Protein AF-A0A0S7YA25-F1 (afdb_monomer)

Sequence (183 aa):
MDQTLLDIMVAAVSEHGAEGECAEGLIQIVEPETGEIEVETSEGPTRYFLKPLPELFGEGHGVSSLDWRDERFMPLLLRIEESIVQQYAQDPSLTDGHVSLVLSRLILHPGCDPGEDDLCGRLQLDLRLLLSLNDYSRQEVRWALRKVEKSVRRHSRVDGTRGYLDFIYDQFGDLGVAGDPMT

Secondary structure (DSSP, 8-state):
--HHHHHHHHHHHHHS-SS---STTSEEEEETTTTEEEEEETTEEEEEEPPPHHHH-------SS--TT-GGGHHHHHHHHHHHHHHHHH-TT--HHHHHHHHHHHHH-TT---TT-HHHHHHHHHHHHHHHHS---HHHHHHHHHHHHHHHHHHHHHH-TTHHHHHHHHHHHTTT-SPPP--

Nearest PDB structures (foldseek):
  6s7v-assembly1_A  TM=2.120E-01  e=9.068E+00  Staphylococcus aureus

Solvent-accessible surface area (backbone atoms only — not comparable to full-atom values): 10418 Å² total; per-residue (Å²): 72,36,65,71,61,46,52,53,49,50,53,23,55,72,69,67,58,99,69,92,69,71,84,80,75,42,68,43,81,74,36,70,92,74,32,33,30,34,34,53,34,89,93,43,78,42,78,44,70,54,68,58,52,88,78,26,50,28,87,36,86,84,69,96,68,87,55,89,85,40,72,88,46,39,65,60,47,50,52,55,52,50,42,50,42,56,44,35,75,77,36,79,83,64,36,38,68,56,52,44,52,45,38,54,49,36,48,76,40,67,70,56,84,43,82,93,38,63,64,47,40,48,46,42,43,55,46,32,57,51,24,32,78,34,59,44,15,66,66,54,54,32,44,42,40,49,51,52,39,51,48,33,59,52,29,31,72,75,63,36,68,39,24,29,57,55,54,51,39,54,61,36,43,79,67,70,73,52,76,80,78,85,125

pLDDT: mean 87.02, std 15.14, range [36.53, 98.38]

Radius of gyration: 16.82 Å; Cα contacts (8 Å, |Δi|>4): 248; chains: 1; bounding box: 44×33×42 Å

Structure (mmCIF, N/CA/C/O backbone):
data_AF-A0A0S7YA25-F1
#
_entry.id   AF-A0A0S7YA25-F1
#
loop_
_atom_site.group_PDB
_atom_site.id
_atom_site.type_symbol
_atom_site.label_atom_id
_atom_site.label_alt_id
_atom_site.label_comp_id
_atom_site.label_asym_id
_atom_site.label_entity_id
_atom_site.label_seq_id
_atom_site.pdbx_PDB_ins_code
_atom_site.Cartn_x
_atom_site.Cartn_y
_atom_site.Cartn_z
_atom_site.occupancy
_atom_site.B_iso_or_equiv
_atom_site.auth_seq_id
_atom_site.auth_comp_id
_atom_site.auth_asym_id
_atom_site.auth_atom_id
_atom_site.pdbx_PDB_model_num
ATOM 1 N N . MET A 1 1 ? -5.465 -4.228 14.128 1.00 85.25 1 MET A N 1
ATOM 2 C CA . MET A 1 1 ? -6.808 -3.854 13.631 1.00 85.25 1 MET A CA 1
ATOM 3 C C . MET A 1 1 ? -7.339 -2.633 14.381 1.00 85.25 1 MET A C 1
ATOM 5 O O . MET A 1 1 ? -7.104 -2.522 15.583 1.00 85.25 1 MET A O 1
ATOM 9 N N . ASP A 1 2 ? -8.013 -1.711 13.693 1.00 91.62 2 ASP A N 1
ATOM 10 C CA . ASP A 1 2 ? -8.500 -0.443 14.245 1.00 91.62 2 ASP A CA 1
ATOM 11 C C . ASP A 1 2 ? -10.008 -0.490 14.535 1.00 91.62 2 ASP A C 1
ATOM 13 O O . ASP A 1 2 ? -10.832 -0.307 13.640 1.00 91.62 2 ASP A O 1
ATOM 17 N N . GLN A 1 3 ? -10.368 -0.739 15.799 1.00 88.62 3 GLN A N 1
ATOM 18 C CA . GLN A 1 3 ? -11.768 -0.924 16.189 1.00 88.62 3 GLN A CA 1
ATOM 19 C C . GLN A 1 3 ? -12.630 0.314 15.914 1.00 88.62 3 GLN A C 1
ATOM 21 O O . GLN A 1 3 ? -13.764 0.169 15.478 1.00 88.62 3 GLN A O 1
ATOM 26 N N . THR A 1 4 ? -12.088 1.522 16.097 1.00 90.19 4 THR A N 1
ATOM 27 C CA . THR A 1 4 ? -12.844 2.761 15.875 1.00 90.19 4 THR A CA 1
ATOM 28 C C . THR A 1 4 ? -13.272 2.898 14.416 1.00 90.19 4 THR A C 1
ATOM 30 O O . THR A 1 4 ? -14.430 3.198 14.144 1.00 90.19 4 THR A O 1
ATOM 33 N N . LEU A 1 5 ? -12.357 2.651 13.472 1.00 90.38 5 LEU A N 1
ATOM 34 C CA . LEU A 1 5 ? -12.689 2.710 12.048 1.00 90.38 5 LEU A CA 1
ATOM 35 C C . LEU A 1 5 ? -13.660 1.593 11.652 1.00 90.38 5 LEU A C 1
ATOM 37 O O . LEU A 1 5 ? -14.582 1.832 10.877 1.00 90.38 5 LEU A O 1
ATOM 41 N N . LEU A 1 6 ? -13.494 0.391 12.208 1.00 87.25 6 LEU A N 1
ATOM 42 C CA . LEU A 1 6 ? -14.434 -0.703 11.969 1.00 87.25 6 LEU A CA 1
ATOM 43 C C . LEU A 1 6 ? -15.844 -0.373 12.443 1.00 87.25 6 LEU A C 1
ATOM 45 O O . LEU A 1 6 ? -16.789 -0.642 11.712 1.00 87.25 6 LEU A O 1
ATOM 49 N N . ASP A 1 7 ? -15.991 0.228 13.621 1.00 87.75 7 ASP A N 1
ATOM 50 C CA . ASP A 1 7 ? -17.300 0.605 14.152 1.00 87.75 7 ASP A CA 1
ATOM 51 C C . ASP A 1 7 ? -17.983 1.644 13.242 1.00 87.75 7 ASP A C 1
ATOM 53 O O . ASP A 1 7 ? -19.168 1.504 12.937 1.00 87.75 7 ASP A O 1
ATOM 57 N N . ILE A 1 8 ? -17.223 2.624 12.729 1.00 86.50 8 ILE A N 1
ATOM 58 C CA . ILE A 1 8 ? -17.711 3.609 11.745 1.00 86.50 8 ILE A CA 1
ATOM 59 C C . ILE A 1 8 ? -18.161 2.907 10.455 1.00 86.50 8 ILE A C 1
ATOM 61 O O . ILE A 1 8 ? -19.251 3.170 9.950 1.00 86.50 8 ILE A O 1
ATOM 65 N N . MET A 1 9 ? -17.352 1.982 9.929 1.00 85.25 9 MET A N 1
ATOM 66 C CA . MET A 1 9 ? -17.677 1.261 8.694 1.00 85.25 9 MET A CA 1
ATOM 67 C C . MET A 1 9 ? -18.866 0.311 8.854 1.00 85.25 9 MET A C 1
ATOM 69 O O . MET A 1 9 ? -19.688 0.194 7.950 1.00 85.25 9 MET A O 1
ATOM 73 N N . VAL A 1 10 ? -18.986 -0.370 9.994 1.00 84.56 10 VAL A N 1
ATOM 74 C CA . VAL A 1 10 ? -20.120 -1.258 10.280 1.00 84.56 10 VAL A CA 1
ATOM 75 C C . VAL A 1 10 ? -21.411 -0.456 10.406 1.00 84.56 10 VAL A C 1
ATOM 77 O O . VAL A 1 10 ? -22.434 -0.906 9.887 1.00 84.56 10 VAL A O 1
ATOM 80 N N . ALA A 1 11 ? -21.371 0.720 11.042 1.00 81.44 11 ALA A N 1
ATOM 81 C CA . ALA A 1 11 ? -22.509 1.636 11.083 1.00 81.44 11 ALA A CA 1
ATOM 82 C C . ALA A 1 11 ? -22.911 2.065 9.664 1.00 81.44 11 ALA A C 1
ATOM 84 O O . ALA A 1 11 ? -24.059 1.868 9.271 1.00 81.44 11 ALA A O 1
ATOM 85 N N . ALA A 1 12 ? -21.939 2.501 8.854 1.00 80.19 12 ALA A N 1
ATOM 86 C CA . ALA A 1 12 ? -22.168 2.863 7.458 1.00 80.19 12 ALA A CA 1
ATOM 87 C C . ALA A 1 12 ? -22.832 1.728 6.657 1.00 80.19 12 ALA A C 1
ATOM 89 O O . ALA A 1 12 ? -23.856 1.942 6.016 1.00 80.19 12 ALA A O 1
ATOM 90 N N . VAL A 1 13 ? -22.315 0.498 6.725 1.00 76.00 13 VAL A N 1
ATOM 91 C CA . VAL A 1 13 ? -22.834 -0.637 5.935 1.00 76.00 13 VAL A CA 1
ATOM 92 C C . VAL A 1 13 ? -24.196 -1.132 6.432 1.00 76.00 13 VAL A C 1
ATOM 94 O O . VAL A 1 13 ? -25.061 -1.468 5.625 1.00 76.00 13 VAL A O 1
ATOM 97 N N . SER A 1 14 ? -24.417 -1.181 7.750 1.00 67.12 14 SER A N 1
ATOM 98 C CA . SER A 1 14 ? -25.663 -1.713 8.332 1.00 67.12 14 SER A CA 1
ATOM 99 C C . SER A 1 14 ? -26.890 -0.868 7.982 1.00 67.12 14 SER A C 1
ATOM 101 O O . SER A 1 14 ? -28.016 -1.368 7.998 1.00 67.12 14 SER A O 1
ATOM 103 N N . GLU A 1 15 ? -26.674 0.401 7.652 1.00 61.78 15 GLU A N 1
ATOM 104 C CA . GLU A 1 15 ? -27.727 1.382 7.399 1.00 61.78 15 GLU A CA 1
ATOM 105 C C . GLU A 1 15 ? -28.020 1.570 5.901 1.00 61.78 15 GLU A C 1
ATOM 107 O O . GLU A 1 15 ? -29.100 2.049 5.557 1.00 61.78 15 GLU A O 1
ATOM 112 N N . HIS A 1 16 ? -27.125 1.116 5.011 1.00 58.16 16 HIS A N 1
ATOM 113 C CA . HIS A 1 16 ? -27.290 1.201 3.549 1.00 58.16 16 HIS A CA 1
ATOM 114 C C . HIS A 1 16 ? -28.061 0.026 2.911 1.00 58.16 16 HIS A C 1
ATOM 116 O O . HIS A 1 16 ? -28.397 0.087 1.733 1.00 58.16 16 HIS A O 1
ATOM 122 N N . GLY A 1 17 ? -28.456 -0.994 3.680 1.00 48.12 17 GLY A N 1
ATOM 123 C CA . GLY A 1 17 ? -29.436 -1.993 3.236 1.00 48.12 17 GLY A CA 1
ATOM 124 C C . GLY A 1 17 ? -28.889 -3.132 2.359 1.00 48.12 17 GLY A C 1
ATOM 125 O O . GLY A 1 17 ? -27.976 -2.996 1.557 1.00 48.12 17 GLY A O 1
ATOM 126 N N . ALA A 1 18 ? -29.488 -4.307 2.545 1.00 43.44 18 ALA A N 1
ATOM 127 C CA . ALA A 1 18 ? -29.050 -5.619 2.072 1.00 43.44 18 ALA A CA 1
ATOM 128 C C . ALA A 1 18 ? -29.318 -5.931 0.579 1.00 43.44 18 ALA A C 1
ATOM 130 O O . ALA A 1 18 ? -29.629 -7.077 0.249 1.00 43.44 18 ALA A O 1
ATOM 131 N N . GLU A 1 19 ? -29.191 -4.968 -0.333 1.00 39.09 19 GLU A N 1
ATOM 132 C CA . GLU A 1 19 ? -29.350 -5.218 -1.774 1.00 39.09 19 GLU A CA 1
ATOM 133 C C . GLU A 1 19 ? -28.064 -4.921 -2.544 1.00 39.09 19 GLU A C 1
ATOM 135 O O . GLU A 1 19 ? -27.927 -3.869 -3.141 1.00 39.09 19 GLU A O 1
ATOM 140 N N . GLY A 1 20 ? -27.141 -5.890 -2.546 1.00 42.25 20 GLY A N 1
ATOM 141 C CA . GLY A 1 20 ? -26.297 -6.254 -3.697 1.00 42.25 20 GLY A CA 1
ATOM 142 C C . GLY A 1 20 ? -25.365 -5.221 -4.348 1.00 42.25 20 GLY A C 1
ATOM 143 O O . GLY A 1 20 ? -24.605 -5.618 -5.228 1.00 42.25 20 GLY A O 1
ATOM 144 N N . GLU A 1 21 ? -25.377 -3.954 -3.953 1.00 36.75 21 GLU A N 1
ATOM 145 C CA . GLU A 1 21 ? -24.453 -2.943 -4.447 1.00 36.75 21 GLU A CA 1
ATOM 146 C C . GLU A 1 21 ? -23.161 -3.047 -3.635 1.00 36.75 21 GLU A C 1
ATOM 148 O O . GLU A 1 21 ? -23.140 -2.902 -2.410 1.00 36.75 21 GLU A O 1
ATOM 153 N N . CYS A 1 22 ? -22.078 -3.414 -4.324 1.00 36.53 22 CYS A N 1
ATOM 154 C CA . CYS A 1 22 ? -20.736 -3.416 -3.765 1.00 36.53 22 CYS A CA 1
ATOM 155 C C . CYS A 1 22 ? -20.480 -2.088 -3.047 1.00 36.53 22 CYS A C 1
ATOM 157 O O . CYS A 1 22 ? -20.868 -1.034 -3.538 1.00 36.53 22 CYS A O 1
ATOM 159 N N . ALA A 1 23 ? -19.781 -2.153 -1.913 1.00 46.84 23 ALA A N 1
ATOM 160 C CA . ALA A 1 23 ? -19.334 -1.032 -1.084 1.00 46.84 23 ALA A CA 1
ATOM 161 C C . ALA A 1 23 ? -18.342 -0.068 -1.789 1.00 46.84 23 ALA A C 1
ATOM 163 O O . ALA A 1 23 ? -17.437 0.482 -1.159 1.00 46.84 23 ALA A O 1
ATOM 164 N N . GL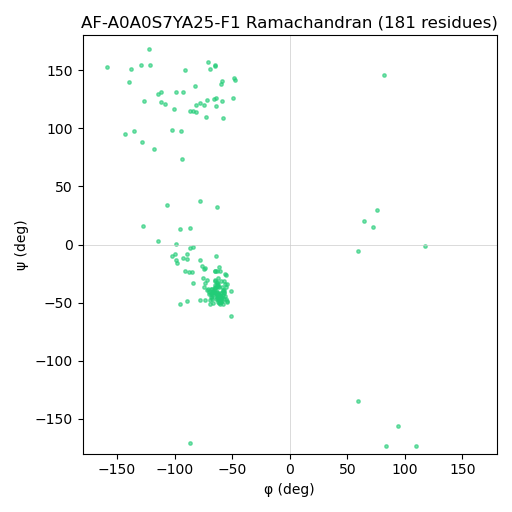U A 1 24 ? -18.464 0.112 -3.102 1.00 42.38 24 GLU A N 1
ATOM 165 C CA . GLU A 1 24 ? -17.756 1.113 -3.882 1.00 42.38 24 GLU A CA 1
ATOM 166 C C . GLU A 1 24 ? -18.358 2.485 -3.561 1.00 42.38 24 GLU A C 1
ATOM 168 O O . GLU A 1 24 ? -19.499 2.776 -3.903 1.00 42.38 24 GLU A O 1
ATOM 173 N N . GLY A 1 25 ? -17.591 3.324 -2.861 1.00 55.12 25 GLY A N 1
ATOM 174 C CA . GLY A 1 25 ? -17.970 4.712 -2.568 1.00 55.12 25 GLY A CA 1
ATOM 175 C C . GLY A 1 25 ? -18.147 5.067 -1.091 1.00 55.12 25 GLY A C 1
ATOM 176 O O . GLY A 1 25 ? -18.388 6.229 -0.796 1.00 55.12 25 GLY A O 1
ATOM 177 N N . LEU A 1 26 ? -17.978 4.127 -0.152 1.00 73.44 26 LEU A N 1
ATOM 178 C CA . LEU A 1 26 ? -18.102 4.443 1.281 1.00 73.44 26 LEU A CA 1
ATOM 179 C C . LEU A 1 26 ? -16.914 5.221 1.854 1.00 73.44 26 LEU A C 1
ATOM 181 O O . LEU A 1 26 ? -17.063 5.829 2.905 1.00 73.44 26 LEU A O 1
ATOM 185 N N . ILE A 1 27 ? -15.741 5.175 1.216 1.00 82.50 27 ILE A N 1
ATOM 186 C CA . ILE A 1 27 ? -14.523 5.821 1.716 1.00 82.50 27 ILE A CA 1
ATOM 187 C C . ILE A 1 27 ? -13.947 6.723 0.634 1.00 82.50 27 ILE A C 1
ATOM 189 O O . ILE A 1 27 ? -13.589 6.258 -0.449 1.00 82.50 27 ILE A O 1
ATOM 193 N N . GLN A 1 28 ? -13.785 7.996 0.970 1.00 85.31 28 GLN A N 1
ATOM 194 C CA . GLN A 1 28 ? -13.077 8.978 0.168 1.00 85.31 28 GLN A CA 1
ATOM 195 C C . GLN A 1 28 ? -11.783 9.387 0.873 1.00 85.31 28 GLN A C 1
ATOM 197 O O . GLN A 1 28 ? -11.770 9.722 2.054 1.00 85.31 28 GLN A O 1
ATOM 202 N N . ILE A 1 29 ? -10.671 9.386 0.141 1.00 84.38 29 ILE A N 1
ATOM 203 C CA . ILE A 1 29 ? -9.414 9.955 0.633 1.00 84.38 29 ILE A CA 1
ATOM 204 C C . ILE A 1 29 ? -9.508 11.480 0.510 1.00 84.38 29 ILE A C 1
ATOM 206 O O . ILE A 1 29 ? -9.715 11.990 -0.592 1.00 84.38 29 ILE A O 1
ATOM 210 N N . VAL A 1 30 ? -9.354 12.193 1.629 1.00 85.69 30 VAL A N 1
ATOM 211 C CA . VAL A 1 30 ? -9.404 13.664 1.679 1.00 85.69 30 VAL A CA 1
ATOM 212 C C . VAL A 1 30 ? -7.999 14.247 1.604 1.00 85.69 30 VAL A C 1
ATOM 214 O O . VAL A 1 30 ? -7.737 15.098 0.759 1.00 85.69 30 VAL A O 1
ATOM 217 N N . GLU A 1 31 ? -7.095 13.766 2.460 1.00 85.06 31 GLU A N 1
ATOM 218 C CA . GLU A 1 31 ? -5.713 14.245 2.543 1.00 85.06 31 GLU A CA 1
ATOM 219 C C . GLU A 1 31 ? -4.752 13.046 2.647 1.00 85.06 31 GLU A C 1
ATOM 221 O O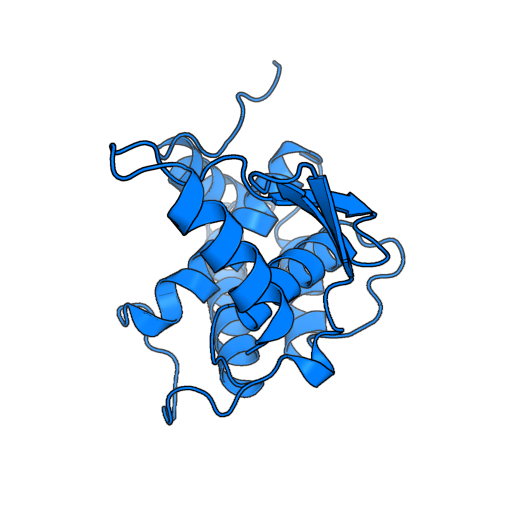 . GLU A 1 31 ? -4.573 12.483 3.737 1.00 85.06 31 GLU A O 1
ATOM 226 N N . PRO A 1 32 ? -4.145 12.612 1.524 1.00 77.88 32 PRO A N 1
ATOM 227 C CA . PRO A 1 32 ? -3.276 11.437 1.478 1.00 77.88 32 PRO A CA 1
ATOM 228 C C . PRO A 1 32 ? -2.072 11.524 2.421 1.00 77.88 32 PRO A C 1
ATOM 230 O O . PRO A 1 32 ? -1.685 10.514 3.015 1.00 77.88 32 PRO A O 1
ATOM 233 N N . GLU A 1 33 ? -1.496 12.720 2.584 1.00 78.94 33 GLU A N 1
ATOM 234 C CA . GLU A 1 33 ? -0.290 12.934 3.393 1.00 78.94 33 GLU A CA 1
ATOM 235 C C . GLU A 1 33 ? -0.555 12.701 4.884 1.00 78.94 33 GLU A C 1
ATOM 237 O O . GLU A 1 33 ? 0.228 12.056 5.587 1.00 78.94 33 GLU A O 1
ATOM 242 N N . THR A 1 34 ? -1.696 13.182 5.380 1.00 82.56 34 THR A N 1
ATOM 243 C CA . THR A 1 34 ? -2.091 13.012 6.785 1.00 82.56 34 THR A CA 1
ATOM 244 C C . THR A 1 34 ? -2.791 11.670 7.016 1.00 82.56 34 THR A C 1
ATOM 246 O O . THR A 1 34 ? -2.738 11.108 8.116 1.00 82.56 34 THR A O 1
ATOM 249 N N . GLY A 1 35 ? -3.372 11.088 5.965 1.00 85.75 35 GLY A N 1
ATOM 250 C CA . GLY A 1 35 ? -4.261 9.932 6.035 1.00 85.75 35 GLY A CA 1
ATOM 251 C C . GLY A 1 35 ? -5.655 10.288 6.546 1.00 85.75 35 GLY A C 1
ATOM 252 O O . GLY A 1 35 ? -6.277 9.455 7.208 1.00 85.75 35 GLY A O 1
ATOM 253 N N . GLU A 1 36 ? -6.115 11.515 6.288 1.00 91.62 36 GLU A N 1
ATOM 254 C CA . GLU A 1 36 ? -7.510 11.907 6.496 1.00 91.62 36 GLU A CA 1
ATOM 255 C C . GLU A 1 36 ? -8.380 11.248 5.422 1.00 91.62 36 GLU A C 1
ATOM 257 O O . GLU A 1 36 ? -8.151 11.402 4.216 1.00 91.62 36 GLU A O 1
ATOM 262 N N . ILE A 1 37 ? -9.387 10.516 5.881 1.00 91.94 37 ILE A N 1
ATOM 263 C CA . ILE A 1 37 ? -10.424 9.909 5.057 1.00 91.94 37 ILE A CA 1
ATOM 264 C C . ILE A 1 37 ? -11.790 10.432 5.496 1.00 91.94 37 ILE A C 1
ATOM 266 O O . ILE A 1 37 ? -11.992 10.822 6.647 1.00 91.94 37 ILE A O 1
ATOM 270 N N . GLU A 1 38 ? -12.737 10.407 4.577 1.00 91.62 38 GLU A N 1
ATOM 271 C CA . GLU A 1 38 ? -14.146 10.664 4.818 1.00 91.62 38 GLU A CA 1
ATOM 272 C C . GLU A 1 38 ? -14.908 9.368 4.558 1.00 91.62 38 GLU A C 1
ATOM 274 O O . GLU A 1 38 ? -14.688 8.702 3.547 1.00 91.62 38 GLU A O 1
ATOM 279 N N . VAL A 1 39 ? -15.743 8.974 5.515 1.00 88.06 39 VAL A N 1
ATOM 280 C CA . VAL A 1 39 ? -16.583 7.783 5.425 1.00 88.06 39 VAL A CA 1
ATOM 281 C C . VAL A 1 39 ? -18.030 8.236 5.339 1.00 88.06 39 VAL A C 1
ATOM 283 O O . VAL 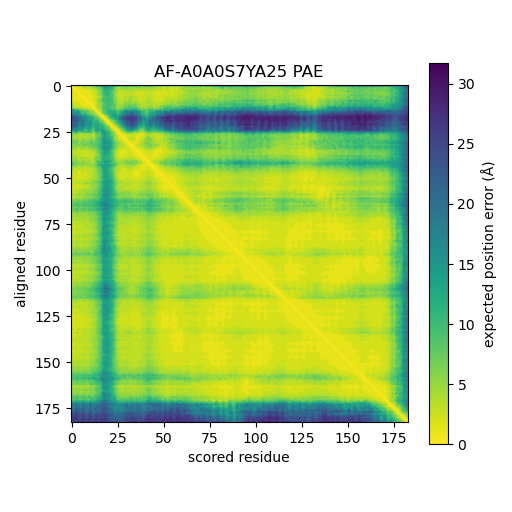A 1 39 ? -18.500 8.945 6.230 1.00 88.06 39 VAL A O 1
ATOM 286 N N . GLU A 1 40 ? -18.734 7.838 4.286 1.00 86.81 40 GLU A N 1
ATOM 287 C CA . GLU A 1 40 ? -20.158 8.138 4.149 1.00 86.81 40 GLU A CA 1
ATOM 288 C C . GLU A 1 40 ? -20.970 7.252 5.099 1.00 86.81 40 GLU A C 1
ATOM 290 O O . GLU A 1 40 ? -20.917 6.023 5.034 1.00 86.81 40 GLU A O 1
ATOM 295 N N . THR A 1 41 ? -21.709 7.879 6.015 1.00 81.62 41 THR A N 1
ATOM 296 C CA . THR A 1 41 ? -22.575 7.208 6.999 1.00 81.62 41 THR A CA 1
ATOM 297 C C . THR A 1 41 ? -24.014 7.699 6.842 1.00 81.62 41 THR A C 1
ATOM 299 O O . THR A 1 41 ? -24.253 8.705 6.174 1.00 81.62 41 THR A O 1
ATOM 302 N N . SER A 1 42 ? -24.998 7.046 7.471 1.00 77.06 42 SER A N 1
ATOM 303 C CA . SER A 1 42 ? -26.388 7.532 7.389 1.00 77.06 42 SER A CA 1
ATOM 304 C C . SER A 1 42 ? -26.603 8.904 8.044 1.00 77.06 42 SER A C 1
ATOM 306 O O . SER A 1 42 ? -27.536 9.624 7.683 1.00 77.06 42 SER A O 1
ATOM 308 N N . GLU A 1 43 ? -25.728 9.287 8.977 1.00 80.25 43 GLU A N 1
ATOM 309 C CA . GLU A 1 43 ? -25.726 10.599 9.631 1.00 80.25 43 GLU A CA 1
ATOM 310 C C . GLU A 1 43 ? -24.979 11.667 8.805 1.00 80.25 43 GLU A C 1
ATOM 312 O O . GLU A 1 43 ? -24.953 12.841 9.182 1.00 80.25 43 GLU A O 1
ATOM 317 N N . GLY A 1 44 ? -24.412 11.276 7.657 1.00 81.25 44 GLY A N 1
ATOM 318 C CA . GLY A 1 44 ? -23.610 12.107 6.762 1.00 81.25 44 GLY A CA 1
ATOM 319 C C . GLY A 1 44 ? -22.117 11.742 6.761 1.00 81.25 44 GLY A C 1
ATOM 320 O O . GLY A 1 44 ? -21.708 10.750 7.379 1.00 81.25 44 GLY A O 1
ATOM 321 N N . PRO A 1 45 ? -21.280 12.539 6.076 1.00 87.56 45 PRO A N 1
ATOM 322 C CA . PRO A 1 45 ? -19.852 12.276 5.965 1.00 87.56 45 PRO A CA 1
ATOM 323 C C . PRO A 1 45 ? -19.154 12.404 7.323 1.00 87.56 45 PRO A C 1
ATOM 325 O O . PRO A 1 45 ? -19.215 13.441 7.990 1.00 87.56 45 PRO A O 1
ATOM 328 N N . THR A 1 46 ? -18.452 11.346 7.724 1.00 90.00 46 THR A N 1
ATOM 329 C CA . THR A 1 46 ? -17.654 11.296 8.952 1.00 90.00 46 THR A CA 1
ATOM 330 C C . THR A 1 46 ? -16.173 11.312 8.613 1.00 90.00 46 THR A C 1
ATOM 332 O O . THR A 1 46 ? -15.664 10.416 7.944 1.00 90.00 46 THR A O 1
ATOM 335 N N . ARG A 1 47 ? -15.449 12.311 9.121 1.00 92.25 47 ARG A N 1
ATOM 336 C CA . ARG A 1 47 ? -13.996 12.410 8.939 1.00 92.25 47 ARG A CA 1
ATOM 337 C C . ARG A 1 47 ? -13.242 11.557 9.946 1.00 92.25 47 ARG A C 1
ATOM 339 O O . ARG A 1 47 ? -13.540 11.581 11.141 1.00 92.25 47 ARG A O 1
ATOM 346 N N . TYR A 1 48 ? -12.222 10.858 9.467 1.00 91.38 48 TYR A N 1
ATOM 347 C CA . TYR A 1 48 ? -11.379 9.985 10.269 1.00 91.38 48 TYR A CA 1
ATOM 348 C C . TYR A 1 48 ? -9.908 10.117 9.870 1.00 91.38 48 TYR A C 1
ATOM 350 O O . TYR A 1 48 ? -9.577 10.183 8.691 1.00 91.38 48 TYR A O 1
ATOM 358 N N . PHE A 1 49 ? -9.010 10.107 10.855 1.00 93.88 49 PHE A N 1
ATOM 359 C CA . PHE A 1 49 ? -7.568 10.067 10.615 1.00 93.88 49 PHE A CA 1
ATOM 360 C C . PHE A 1 49 ? -7.063 8.647 10.820 1.00 93.88 49 PHE A C 1
ATOM 362 O O . PHE A 1 49 ? -7.102 8.122 11.935 1.00 93.88 49 PHE A O 1
ATOM 369 N N . LEU A 1 50 ? -6.553 8.032 9.753 1.00 93.94 50 LEU A N 1
ATOM 370 C CA . LEU A 1 50 ? -5.945 6.711 9.838 1.00 93.94 50 LEU A CA 1
ATOM 371 C C . LEU A 1 50 ? -4.770 6.731 10.819 1.00 93.94 50 LEU A C 1
ATOM 373 O O . LEU A 1 50 ? -3.950 7.651 10.818 1.00 93.94 50 LEU A O 1
ATOM 377 N N . LYS A 1 51 ? -4.615 5.677 11.616 1.00 94.19 51 LYS A N 1
ATOM 378 C CA . LYS A 1 51 ? -3.422 5.525 12.458 1.00 94.19 51 LYS A CA 1
ATOM 379 C C . LYS A 1 51 ? -2.162 5.358 11.596 1.00 94.19 51 LYS A C 1
ATOM 381 O O . LYS A 1 51 ? -2.246 4.912 10.444 1.00 94.19 51 LYS A O 1
ATOM 386 N N . PRO A 1 52 ? -0.975 5.719 12.106 1.00 92.19 52 PRO A N 1
ATOM 387 C CA . PRO A 1 52 ? 0.273 5.447 11.404 1.00 92.19 52 PRO A CA 1
ATOM 388 C C . PRO A 1 52 ? 0.560 3.934 11.386 1.00 92.19 52 PRO A C 1
ATOM 390 O O . PRO A 1 52 ? 0.200 3.208 12.313 1.00 92.19 52 PRO A O 1
ATOM 393 N N . LEU A 1 53 ? 1.259 3.440 10.354 1.00 92.12 53 LEU A N 1
ATOM 394 C CA . LEU A 1 53 ? 1.530 2.000 10.181 1.00 92.12 53 LEU A CA 1
ATOM 395 C C . LEU A 1 53 ? 2.118 1.284 11.414 1.00 92.12 53 LEU A C 1
ATOM 397 O O . LEU A 1 53 ? 1.690 0.162 11.681 1.00 92.12 53 LEU A O 1
ATOM 401 N N . PRO A 1 54 ? 3.055 1.872 12.190 1.00 91.50 54 PRO A N 1
ATOM 402 C CA . PRO A 1 54 ? 3.574 1.242 13.405 1.00 91.50 54 PRO A CA 1
ATOM 403 C C . PRO A 1 54 ? 2.512 0.858 14.443 1.00 91.50 54 PRO A C 1
ATOM 405 O O . PRO A 1 54 ? 2.753 -0.070 15.210 1.00 91.50 54 PRO A O 1
ATOM 408 N N . GLU A 1 55 ? 1.363 1.536 14.456 1.00 94.19 55 GLU A N 1
ATOM 409 C CA . GLU A 1 55 ? 0.246 1.278 15.375 1.00 94.19 55 GLU A CA 1
ATOM 410 C C . GLU A 1 55 ? -0.795 0.305 14.805 1.00 94.19 55 GLU A C 1
ATOM 412 O O . GLU A 1 55 ? -1.670 -0.161 15.530 1.00 94.19 55 GLU A O 1
ATOM 417 N N . LEU A 1 56 ? -0.713 -0.004 13.509 1.00 95.62 56 LEU A N 1
ATOM 418 C CA . LEU A 1 56 ? -1.697 -0.824 12.803 1.00 95.62 56 LEU A CA 1
ATOM 419 C C . LEU A 1 56 ? -1.278 -2.288 12.644 1.00 95.62 56 LEU A C 1
ATOM 421 O O . LEU A 1 56 ? -2.115 -3.124 12.303 1.00 95.62 56 LEU A O 1
ATOM 425 N N . PHE A 1 57 ? -0.009 -2.621 12.896 1.00 95.94 57 PHE A N 1
ATOM 426 C CA . PHE A 1 57 ? 0.453 -4.006 12.826 1.00 95.94 57 PHE A CA 1
ATOM 427 C C . PHE A 1 57 ? -0.230 -4.880 13.880 1.00 95.94 57 PHE A C 1
ATOM 429 O O . PHE A 1 57 ? -0.184 -4.590 15.074 1.00 95.94 57 PHE A O 1
ATOM 436 N N . GLY A 1 58 ? -0.819 -5.970 13.403 1.00 94.12 58 GLY A N 1
ATOM 437 C CA . GLY A 1 58 ? -1.450 -7.005 14.204 1.00 94.12 58 GLY A CA 1
ATOM 438 C C . GLY A 1 58 ? -0.494 -8.089 14.693 1.00 94.12 58 GLY A C 1
ATOM 439 O O . GLY A 1 58 ? 0.728 -8.010 14.510 1.00 94.12 58 GLY A O 1
ATOM 440 N N . GLU A 1 59 ? -1.075 -9.143 15.262 1.00 94.94 59 GLU A N 1
ATOM 441 C CA . GLU A 1 59 ? -0.340 -10.363 15.616 1.00 94.94 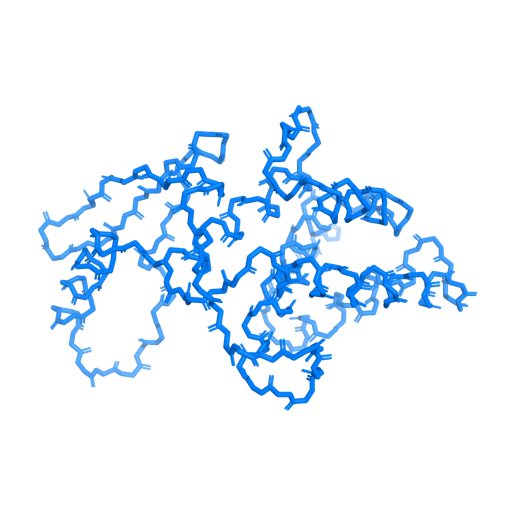59 GLU A CA 1
ATOM 442 C C . GLU A 1 59 ? -0.028 -11.203 14.369 1.00 94.94 59 GLU A C 1
ATOM 444 O O . GLU A 1 59 ? 1.015 -11.865 14.303 1.00 94.94 59 GLU A O 1
ATOM 449 N N . GLY A 1 60 ? -0.876 -11.100 13.341 1.00 93.38 60 GLY A N 1
ATOM 450 C CA . GLY A 1 60 ? -0.741 -11.842 12.096 1.00 93.38 60 GLY A CA 1
ATOM 451 C C . GLY A 1 60 ? -1.333 -13.243 12.179 1.00 93.38 60 GLY A C 1
ATOM 452 O O . GLY A 1 60 ? -1.924 -13.657 13.171 1.00 93.38 60 GLY A O 1
ATOM 453 N N . HIS A 1 61 ? -1.125 -14.036 11.131 1.00 94.12 61 HIS A N 1
ATOM 454 C CA . HIS A 1 61 ? -1.812 -15.319 10.956 1.00 94.12 61 HIS A CA 1
ATOM 455 C C . HIS A 1 61 ? -1.001 -16.522 11.460 1.00 94.12 61 HIS A C 1
ATOM 457 O O . HIS A 1 61 ? -1.302 -17.668 11.114 1.00 94.12 61 HIS A O 1
ATOM 463 N N . GLY A 1 62 ? 0.066 -16.278 12.229 1.00 91.75 62 GLY A N 1
ATOM 464 C CA . GLY A 1 62 ? 0.922 -17.324 12.798 1.00 91.75 62 GLY A CA 1
ATOM 465 C C . GLY A 1 62 ? 1.690 -18.161 11.766 1.00 91.75 62 GLY A C 1
ATOM 466 O O . GLY A 1 62 ? 2.112 -19.276 12.074 1.00 91.75 62 GLY A O 1
ATOM 467 N N . VAL A 1 63 ? 1.870 -17.662 10.537 1.00 90.94 63 VAL A N 1
ATOM 468 C CA . VAL A 1 63 ? 2.586 -18.382 9.471 1.00 90.94 63 VAL A CA 1
ATOM 469 C C . VAL A 1 63 ? 4.080 -18.051 9.456 1.00 90.94 63 VAL A C 1
ATOM 471 O O . VAL A 1 63 ? 4.503 -16.948 9.794 1.00 90.94 63 VAL A O 1
ATOM 474 N N . SER A 1 64 ? 4.905 -19.005 9.020 1.00 88.88 64 SER A N 1
ATOM 475 C CA . SER A 1 64 ? 6.362 -18.834 8.887 1.00 88.88 64 SER A CA 1
ATOM 476 C C . SER A 1 64 ? 6.800 -18.294 7.520 1.00 88.88 64 SER A C 1
ATOM 478 O O . SER A 1 64 ? 7.954 -17.894 7.349 1.00 88.88 64 SER A O 1
ATOM 480 N N . SER A 1 65 ? 5.893 -18.288 6.542 1.00 88.94 65 SER A N 1
ATOM 481 C CA . SER A 1 65 ? 6.117 -17.765 5.198 1.00 88.94 65 SER A CA 1
ATOM 482 C C . SER A 1 65 ? 4.796 -17.431 4.516 1.00 88.94 65 SER A C 1
ATOM 484 O O . SER A 1 65 ? 3.791 -18.087 4.772 1.00 88.94 65 SER A O 1
ATOM 486 N N . LEU A 1 66 ? 4.835 -16.478 3.586 1.00 91.25 66 LEU A N 1
ATOM 487 C CA . LEU A 1 66 ? 3.699 -16.137 2.734 1.00 91.25 66 LEU A CA 1
ATOM 488 C C . LEU A 1 66 ? 3.592 -17.114 1.550 1.00 91.25 66 LEU A C 1
ATOM 490 O O . LEU A 1 66 ? 4.508 -17.187 0.721 1.00 91.25 66 LEU A O 1
ATOM 494 N N . ASP A 1 67 ? 2.465 -17.824 1.458 1.00 89.88 67 AS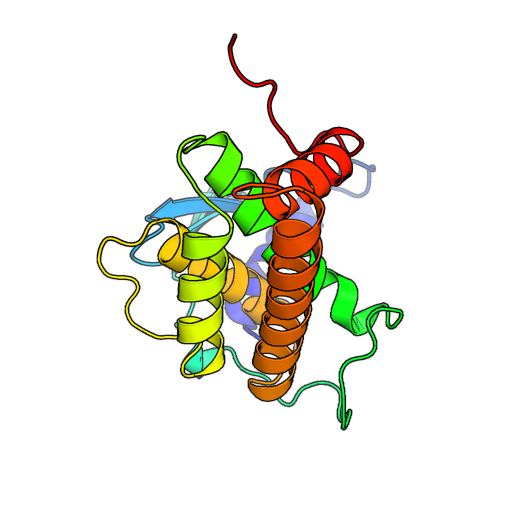P A N 1
ATOM 495 C CA . ASP A 1 67 ? 2.023 -18.502 0.235 1.00 89.88 67 ASP A CA 1
ATOM 496 C C . ASP A 1 67 ? 1.101 -17.558 -0.547 1.00 89.88 67 ASP A C 1
ATOM 498 O O . ASP A 1 67 ? 0.196 -16.951 0.008 1.00 89.88 67 ASP A O 1
ATOM 502 N N . TRP A 1 68 ? 1.354 -17.413 -1.844 1.00 84.06 68 TRP A N 1
ATOM 503 C CA . TRP A 1 68 ? 0.582 -16.528 -2.719 1.00 84.06 68 TRP A CA 1
ATOM 504 C C . TRP A 1 68 ? -0.760 -17.133 -3.135 1.00 84.06 68 TRP A C 1
ATOM 506 O O . TRP A 1 68 ? -1.587 -16.434 -3.697 1.00 84.06 68 TRP A O 1
ATOM 516 N N . ARG A 1 69 ? -0.956 -18.434 -2.902 1.00 88.62 69 ARG A N 1
ATOM 517 C CA . ARG A 1 69 ? -2.234 -19.122 -3.134 1.00 88.62 69 ARG A CA 1
ATOM 518 C C . ARG A 1 69 ? -3.150 -19.088 -1.921 1.00 88.62 69 ARG A C 1
ATOM 520 O O . ARG A 1 69 ? -4.279 -19.556 -1.999 1.00 88.62 69 ARG A O 1
ATOM 527 N N . ASP A 1 70 ? -2.636 -18.615 -0.796 1.00 92.38 70 ASP A N 1
ATOM 528 C CA . ASP A 1 70 ? -3.393 -18.522 0.433 1.00 92.38 70 ASP A CA 1
ATOM 529 C C . ASP A 1 70 ? -4.249 -17.258 0.392 1.00 92.38 70 ASP A C 1
ATOM 531 O O . ASP A 1 70 ? -3.739 -16.133 0.389 1.00 92.38 70 ASP A O 1
ATOM 535 N N . GLU A 1 71 ? -5.563 -17.466 0.354 1.00 92.56 71 GLU A N 1
ATOM 536 C CA . GLU A 1 71 ? -6.576 -16.415 0.246 1.00 92.56 71 GLU A CA 1
ATOM 537 C C . GLU A 1 71 ? -6.443 -15.359 1.348 1.00 92.56 71 GLU A C 1
ATOM 539 O O . GLU A 1 71 ? -6.763 -14.195 1.121 1.00 92.56 71 GLU A O 1
ATOM 544 N N . ARG A 1 72 ? -5.870 -15.713 2.507 1.00 93.25 72 ARG A N 1
ATOM 545 C CA . ARG A 1 72 ? -5.621 -14.773 3.610 1.00 93.25 72 ARG A CA 1
ATOM 546 C C . ARG A 1 72 ? -4.658 -13.650 3.232 1.00 93.25 72 ARG A C 1
ATOM 548 O O . ARG A 1 72 ? -4.747 -12.564 3.795 1.00 93.25 72 ARG A O 1
ATOM 555 N N . PHE A 1 73 ? -3.734 -13.886 2.299 1.00 95.00 73 PHE A N 1
ATOM 556 C CA . PHE A 1 73 ? -2.753 -12.886 1.858 1.00 95.00 73 PHE A CA 1
ATOM 557 C C . PHE A 1 73 ? -3.128 -12.206 0.545 1.00 95.00 73 PHE A C 1
ATOM 559 O O . PHE A 1 73 ? -2.478 -11.229 0.172 1.00 95.00 73 PHE A O 1
ATOM 566 N N . MET A 1 74 ? -4.172 -12.680 -0.138 1.00 93.69 74 MET A N 1
ATOM 567 C CA . MET A 1 74 ? -4.627 -12.083 -1.391 1.00 93.69 74 MET A CA 1
ATOM 568 C C . MET A 1 74 ? -5.025 -10.609 -1.240 1.00 93.69 74 MET A C 1
ATOM 570 O O . MET A 1 74 ? -4.535 -9.823 -2.046 1.00 93.69 74 MET A O 1
ATOM 574 N N . PRO A 1 75 ? -5.782 -10.176 -0.207 1.00 94.69 75 PRO A N 1
ATOM 575 C CA . PRO A 1 75 ? -6.100 -8.757 -0.029 1.00 94.69 75 PRO A CA 1
ATOM 576 C C . PRO A 1 75 ? -4.852 -7.876 0.079 1.00 94.69 75 PRO A C 1
ATOM 578 O O . PRO A 1 75 ? -4.797 -6.795 -0.497 1.00 94.69 75 PRO A O 1
ATOM 581 N N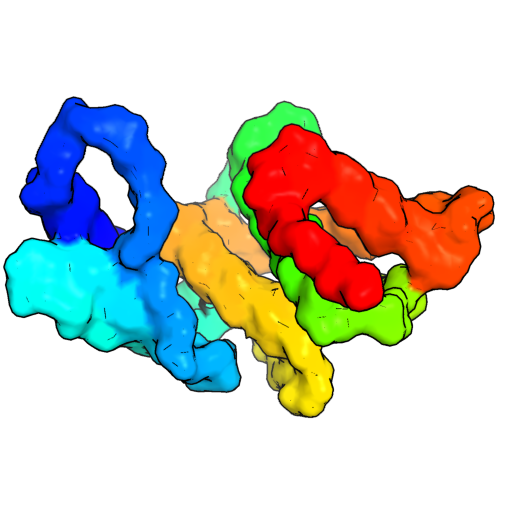 . LEU A 1 76 ? -3.822 -8.359 0.774 1.00 95.69 76 LEU A N 1
ATOM 582 C CA . LEU A 1 76 ? -2.562 -7.644 0.950 1.00 95.69 76 LEU A CA 1
ATOM 583 C C . LEU A 1 76 ? -1.742 -7.561 -0.339 1.00 95.69 76 LEU A C 1
ATOM 585 O O . LEU A 1 76 ? -1.189 -6.506 -0.635 1.00 95.69 76 LEU A O 1
ATOM 589 N N . LEU A 1 77 ? -1.657 -8.653 -1.101 1.00 96.56 77 LEU A N 1
ATOM 590 C CA . LEU A 1 77 ? -0.960 -8.660 -2.389 1.00 96.56 77 LEU A CA 1
ATOM 591 C C . LEU A 1 77 ? -1.679 -7.773 -3.408 1.00 96.56 77 LEU A C 1
ATOM 593 O O . LEU A 1 77 ? -1.047 -6.894 -3.986 1.00 96.56 77 LEU A O 1
ATOM 597 N N . LEU A 1 78 ? -2.993 -7.962 -3.560 1.00 94.44 78 LEU A N 1
ATOM 598 C CA . LEU A 1 78 ? -3.810 -7.206 -4.504 1.00 94.44 78 LEU A CA 1
ATOM 599 C C . LEU A 1 78 ? -3.790 -5.719 -4.185 1.00 94.44 78 LEU A C 1
ATOM 601 O O . LEU A 1 78 ? -3.576 -4.933 -5.094 1.00 94.44 78 LEU A O 1
ATOM 605 N N . ARG A 1 79 ? -3.923 -5.327 -2.911 1.00 95.50 79 ARG A N 1
ATOM 606 C CA . ARG A 1 79 ? -3.882 -3.909 -2.539 1.00 95.50 79 ARG A CA 1
ATOM 607 C C . ARG A 1 79 ? -2.555 -3.258 -2.929 1.00 95.50 79 ARG A C 1
ATOM 609 O O . ARG A 1 79 ? -2.574 -2.157 -3.453 1.00 95.50 79 ARG A O 1
ATOM 616 N N . ILE A 1 80 ? -1.417 -3.932 -2.723 1.00 97.75 80 ILE A N 1
ATOM 617 C CA . ILE A 1 80 ? -0.103 -3.403 -3.132 1.00 97.75 80 ILE A CA 1
ATOM 618 C C . ILE A 1 80 ? -0.028 -3.237 -4.657 1.00 97.75 80 ILE A C 1
ATOM 620 O O . ILE A 1 80 ? 0.474 -2.222 -5.136 1.00 97.75 80 ILE A O 1
ATOM 624 N N . GLU A 1 81 ? -0.482 -4.231 -5.422 1.00 97.19 81 GLU A N 1
ATOM 625 C CA . GLU A 1 81 ? -0.446 -4.182 -6.890 1.00 97.19 81 GLU A CA 1
ATOM 626 C C . GLU A 1 81 ? -1.415 -3.127 -7.444 1.00 97.19 81 GLU A C 1
ATOM 628 O O . GLU A 1 81 ? -1.031 -2.349 -8.314 1.00 97.19 81 GLU A O 1
ATOM 633 N N . GLU A 1 82 ? -2.611 -3.019 -6.868 1.00 94.38 82 GLU A N 1
ATOM 634 C CA . GLU A 1 82 ? -3.619 -2.011 -7.196 1.00 94.38 82 GLU A CA 1
ATOM 635 C C . GLU A 1 82 ? -3.093 -0.590 -6.951 1.00 94.38 82 GLU A C 1
ATOM 637 O O . GLU A 1 82 ? -3.212 0.258 -7.832 1.00 94.38 82 GLU A O 1
ATOM 642 N N . SER A 1 83 ? -2.427 -0.335 -5.816 1.00 94.88 83 SER A N 1
ATOM 643 C CA . SER A 1 83 ? -1.778 0.957 -5.545 1.00 94.88 83 SER A CA 1
ATOM 644 C C . SER A 1 83 ? -0.756 1.326 -6.622 1.00 94.88 83 SER A C 1
ATOM 646 O O . SER A 1 83 ? -0.671 2.485 -7.031 1.00 94.88 83 SER A O 1
ATOM 648 N N . ILE A 1 84 ? 0.032 0.347 -7.088 1.00 97.19 84 ILE A N 1
ATOM 649 C CA . ILE A 1 84 ? 1.036 0.559 -8.139 1.00 97.19 84 ILE A CA 1
ATOM 650 C C . ILE A 1 84 ? 0.347 0.871 -9.471 1.00 97.19 84 ILE A C 1
ATOM 652 O O . ILE A 1 84 ? 0.755 1.814 -10.145 1.00 97.19 84 ILE A O 1
ATOM 656 N N . VAL A 1 85 ? -0.701 0.125 -9.840 1.00 95.12 85 VAL A N 1
ATOM 657 C CA . VAL A 1 85 ? -1.485 0.369 -11.065 1.00 95.12 85 VAL A CA 1
ATOM 658 C C . VAL A 1 85 ? -2.131 1.750 -11.036 1.00 95.12 85 VAL A C 1
ATOM 660 O O . VAL A 1 85 ? -2.040 2.493 -12.008 1.00 95.12 85 VAL A O 1
ATOM 663 N N . GLN A 1 86 ? -2.750 2.123 -9.917 1.00 92.00 86 GLN A N 1
ATOM 664 C CA . GLN A 1 86 ? -3.400 3.421 -9.761 1.00 92.00 86 GLN A CA 1
ATOM 665 C C . GLN A 1 86 ? -2.391 4.568 -9.862 1.00 92.00 86 GLN A C 1
ATOM 667 O O . GLN A 1 86 ? -2.675 5.567 -10.520 1.00 92.00 86 GLN A O 1
ATOM 672 N N . GLN A 1 87 ? -1.200 4.414 -9.275 1.00 94.50 87 GLN A N 1
ATOM 673 C CA . GLN A 1 87 ? -0.128 5.390 -9.451 1.00 94.50 87 GLN A CA 1
ATOM 674 C C . GLN A 1 87 ? 0.368 5.430 -10.900 1.00 94.50 87 GLN A C 1
ATOM 676 O O . GLN A 1 87 ? 0.601 6.509 -11.429 1.00 94.50 87 GLN A O 1
ATOM 681 N N . TYR A 1 88 ? 0.508 4.280 -11.561 1.00 94.94 88 TYR A N 1
ATOM 682 C CA . TYR A 1 88 ? 0.955 4.219 -12.952 1.00 94.94 88 TYR A CA 1
ATOM 683 C C . TYR A 1 88 ? -0.036 4.877 -13.920 1.00 94.94 88 TYR A C 1
ATOM 685 O O . TYR A 1 88 ? 0.370 5.566 -14.852 1.00 94.94 88 TYR A O 1
ATOM 693 N N . ALA A 1 89 ? -1.338 4.727 -13.667 1.00 91.00 89 ALA A N 1
ATOM 694 C CA . ALA A 1 89 ? -2.381 5.402 -14.433 1.00 91.00 89 ALA A CA 1
ATOM 695 C C . ALA A 1 89 ? -2.311 6.936 -14.295 1.00 91.00 89 ALA A C 1
ATOM 697 O O . ALA A 1 89 ? -2.637 7.655 -15.236 1.00 91.00 89 ALA A O 1
ATOM 698 N N . GLN A 1 90 ? -1.881 7.439 -13.132 1.00 90.94 90 GLN A N 1
ATOM 699 C CA . GLN A 1 90 ? -1.717 8.874 -12.867 1.00 90.94 90 GLN A CA 1
ATOM 700 C C . GLN A 1 90 ? -0.368 9.418 -13.359 1.00 90.94 90 GLN A C 1
ATOM 702 O O . GLN A 1 90 ? -0.292 10.558 -13.814 1.00 90.94 90 GLN A O 1
ATOM 707 N N . ASP A 1 91 ? 0.681 8.597 -13.306 1.00 93.38 91 ASP A N 1
ATOM 708 C CA . ASP A 1 91 ? 2.025 8.903 -13.786 1.00 93.38 91 ASP A CA 1
ATOM 709 C C . ASP A 1 91 ? 2.543 7.799 -14.731 1.00 93.38 91 ASP A C 1
ATOM 711 O O . ASP A 1 91 ? 3.263 6.884 -14.311 1.00 93.38 91 ASP A O 1
ATOM 715 N N . PRO A 1 92 ? 2.263 7.912 -16.044 1.00 91.50 92 PRO A N 1
ATOM 716 C CA . PRO A 1 92 ? 2.776 6.977 -17.046 1.00 91.50 92 PRO A CA 1
ATOM 717 C C . PRO A 1 92 ? 4.307 6.991 -17.188 1.00 91.50 92 PRO A C 1
ATOM 719 O O . PRO A 1 92 ? 4.881 6.153 -17.894 1.00 91.50 92 PRO A O 1
ATOM 722 N N . SER A 1 93 ? 5.002 7.952 -16.563 1.00 94.56 93 SER A N 1
ATOM 723 C CA . SER A 1 93 ? 6.462 7.995 -16.567 1.00 94.56 93 SER A CA 1
ATOM 724 C C . SER A 1 93 ? 7.079 6.976 -15.607 1.00 94.56 93 SER A C 1
ATOM 726 O O . SER A 1 93 ? 8.231 6.585 -15.840 1.00 94.56 93 SER A O 1
ATOM 728 N N . LEU A 1 94 ? 6.303 6.466 -14.637 1.00 96.88 94 LEU A N 1
ATOM 729 C CA . LEU A 1 94 ? 6.714 5.461 -13.660 1.00 96.88 94 LEU A CA 1
ATOM 730 C C . LEU A 1 94 ? 7.413 4.270 -14.334 1.00 96.88 94 LEU A C 1
ATOM 732 O O . LEU A 1 94 ? 7.091 3.855 -15.453 1.00 96.88 94 LEU A O 1
ATOM 736 N N . THR A 1 95 ? 8.424 3.730 -13.657 1.00 98.00 95 THR A N 1
ATOM 737 C CA . THR A 1 95 ? 9.231 2.609 -14.155 1.00 98.00 95 THR A CA 1
ATOM 738 C C . THR A 1 95 ? 9.319 1.507 -13.116 1.00 98.00 95 THR A C 1
ATOM 740 O O . THR A 1 95 ? 9.298 1.772 -11.913 1.00 98.00 95 THR A O 1
ATOM 743 N N . ASP A 1 96 ? 9.544 0.275 -13.568 1.00 98.19 96 ASP A N 1
ATOM 744 C CA . ASP A 1 96 ? 9.769 -0.864 -12.679 1.00 98.19 96 ASP A CA 1
ATOM 745 C C . ASP A 1 96 ? 10.954 -0.632 -11.725 1.00 9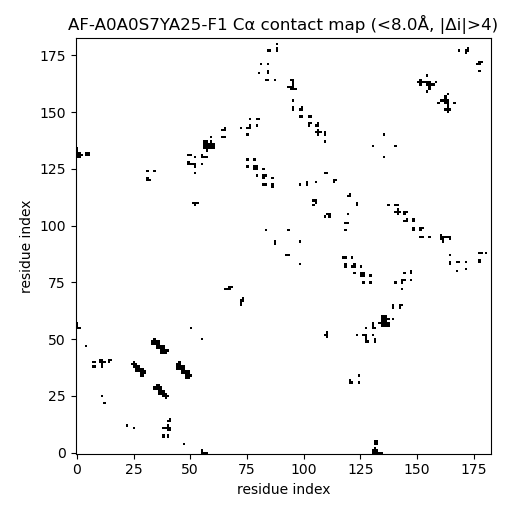8.19 96 ASP A C 1
ATOM 747 O O . ASP A 1 96 ? 10.966 -1.107 -10.588 1.00 98.19 96 ASP A O 1
ATOM 751 N N . GLY A 1 97 ? 11.965 0.122 -12.177 1.00 98.00 97 GLY A N 1
ATOM 752 C CA . GLY A 1 97 ? 13.115 0.504 -11.360 1.00 98.00 97 GLY A CA 1
ATOM 753 C C . GLY A 1 97 ? 12.721 1.369 -10.162 1.00 98.00 97 GLY A C 1
ATOM 754 O O . GLY A 1 97 ? 13.183 1.117 -9.047 1.00 98.00 97 GLY A O 1
ATOM 755 N N . HIS A 1 98 ? 11.832 2.345 -10.372 1.00 98.31 98 HIS A N 1
ATOM 756 C CA . HIS A 1 98 ? 11.295 3.180 -9.295 1.00 98.31 98 HIS A CA 1
ATOM 757 C C . HIS A 1 98 ? 10.396 2.365 -8.361 1.00 98.31 98 HIS A C 1
ATOM 759 O O . HIS A 1 98 ? 10.612 2.389 -7.149 1.00 98.31 98 HIS A O 1
ATOM 765 N N . VAL A 1 99 ? 9.501 1.534 -8.906 1.00 98.38 99 VAL A N 1
ATOM 766 C CA . VAL A 1 99 ? 8.675 0.609 -8.108 1.00 98.38 99 VAL A CA 1
ATOM 767 C C . VAL A 1 99 ? 9.553 -0.277 -7.218 1.00 98.38 99 VAL A C 1
ATOM 769 O O . VAL A 1 99 ? 9.333 -0.374 -6.010 1.00 98.38 99 VAL A O 1
ATOM 772 N N . SER A 1 100 ? 10.606 -0.886 -7.772 1.00 98.12 100 SER A N 1
ATOM 773 C CA . SER A 1 100 ? 11.522 -1.738 -7.005 1.00 98.12 100 SER A CA 1
ATOM 774 C C . SER A 1 100 ? 12.252 -0.974 -5.895 1.00 98.12 100 SER A C 1
ATOM 776 O O . SER A 1 100 ? 12.507 -1.558 -4.836 1.00 98.12 100 SER A O 1
ATOM 778 N N . LEU A 1 101 ? 12.602 0.298 -6.116 1.00 97.88 101 LEU A N 1
ATOM 779 C CA . LEU A 1 101 ? 13.248 1.147 -5.114 1.00 97.88 101 LEU A CA 1
ATOM 780 C C . LEU A 1 101 ? 12.296 1.452 -3.949 1.00 97.88 101 LEU A C 1
ATOM 782 O O . LEU A 1 101 ? 12.681 1.292 -2.787 1.00 97.88 101 LEU A O 1
ATOM 786 N N . VAL A 1 102 ? 11.053 1.836 -4.249 1.00 98.06 102 VAL A N 1
ATOM 787 C CA . VAL A 1 102 ? 10.024 2.121 -3.237 1.00 98.06 102 VAL A CA 1
ATOM 788 C C . VAL A 1 102 ? 9.706 0.872 -2.421 1.00 98.06 102 VAL A C 1
ATOM 790 O O . VAL A 1 102 ? 9.771 0.903 -1.190 1.00 98.06 102 VAL A O 1
ATOM 793 N N . LEU A 1 103 ? 9.475 -0.268 -3.080 1.00 98.31 103 LEU A N 1
ATOM 794 C CA . LEU A 1 103 ? 9.237 -1.534 -2.388 1.00 98.31 103 LEU A CA 1
ATOM 795 C C . LEU A 1 103 ? 10.427 -1.920 -1.499 1.00 98.31 103 LEU A C 1
ATOM 797 O O . LEU A 1 103 ? 10.223 -2.314 -0.352 1.00 98.31 103 LEU A O 1
ATOM 801 N N . SER A 1 104 ? 11.670 -1.745 -1.963 1.00 97.75 104 SER A N 1
ATOM 802 C CA . SER A 1 104 ? 12.871 -1.986 -1.146 1.00 97.75 104 SER A CA 1
ATOM 803 C C . SER A 1 104 ? 12.892 -1.140 0.133 1.00 97.75 104 SER A C 1
ATOM 805 O O . SER A 1 104 ? 13.199 -1.666 1.209 1.00 97.75 104 SER A O 1
ATOM 807 N N . ARG A 1 105 ? 12.539 0.152 0.041 1.00 97.06 105 ARG A N 1
ATOM 808 C CA . ARG A 1 105 ? 12.434 1.051 1.205 1.00 97.06 105 ARG A CA 1
ATOM 809 C C . ARG A 1 105 ? 11.386 0.537 2.193 1.00 97.06 105 ARG A C 1
ATOM 811 O O . ARG A 1 105 ? 11.709 0.324 3.364 1.00 97.06 105 ARG A O 1
ATOM 818 N N . LEU A 1 106 ? 10.180 0.232 1.712 1.00 96.81 106 LEU A N 1
ATOM 819 C CA . LEU A 1 106 ? 9.076 -0.261 2.540 1.00 96.81 106 LEU A CA 1
ATOM 820 C C . LEU A 1 106 ? 9.377 -1.637 3.164 1.00 96.81 106 LEU A C 1
ATOM 822 O O . LEU A 1 106 ? 9.030 -1.899 4.313 1.00 96.81 106 LEU A O 1
ATOM 826 N N . ILE A 1 107 ? 10.103 -2.520 2.473 1.00 97.19 107 ILE A N 1
ATOM 827 C CA . ILE A 1 107 ? 10.538 -3.816 3.024 1.00 97.19 107 ILE A CA 1
ATOM 828 C C . ILE A 1 107 ? 11.470 -3.632 4.227 1.00 97.19 107 ILE A C 1
ATOM 830 O O . ILE A 1 107 ? 11.475 -4.467 5.140 1.00 97.19 107 ILE A O 1
ATOM 834 N N . LEU A 1 108 ? 12.301 -2.591 4.240 1.00 95.56 108 LEU A N 1
ATOM 835 C CA . LEU A 1 108 ? 13.167 -2.285 5.378 1.00 95.56 108 LEU A CA 1
ATOM 836 C C . LEU A 1 108 ? 12.365 -1.619 6.497 1.00 95.56 108 LEU A C 1
ATOM 838 O O . LEU A 1 108 ? 12.428 -2.057 7.652 1.00 95.56 108 LEU A O 1
ATOM 842 N N . HIS A 1 109 ? 11.564 -0.617 6.145 1.00 94.38 109 HIS A N 1
ATOM 843 C CA . HIS A 1 109 ? 10.771 0.156 7.083 1.00 94.38 109 HIS A CA 1
ATOM 844 C C . HIS A 1 109 ? 9.412 0.526 6.465 1.00 94.38 109 HIS A C 1
ATOM 846 O O . HIS A 1 109 ? 9.327 1.536 5.777 1.00 94.38 109 HIS A O 1
ATOM 852 N N . PRO A 1 110 ? 8.344 -0.263 6.714 1.00 90.19 110 PRO A N 1
ATOM 853 C CA . PRO A 1 110 ? 7.065 -0.050 6.033 1.00 90.19 110 PRO A CA 1
ATOM 854 C C . PRO A 1 110 ? 6.392 1.295 6.333 1.00 90.19 110 PRO A C 1
ATOM 856 O O . PRO A 1 110 ? 5.592 1.741 5.532 1.00 90.19 110 PRO A O 1
ATOM 859 N N . GLY A 1 111 ? 6.711 1.932 7.465 1.00 87.94 111 GLY A N 1
ATOM 860 C CA . GLY A 1 111 ? 6.222 3.268 7.830 1.00 87.94 111 GLY A CA 1
ATOM 861 C C . GLY A 1 111 ? 7.291 4.353 7.702 1.00 87.94 111 GLY A C 1
ATOM 862 O O . GLY A 1 111 ? 7.358 5.225 8.562 1.00 87.94 111 GLY A O 1
ATOM 863 N N . CYS A 1 112 ? 8.200 4.238 6.726 1.00 90.12 112 CYS A N 1
ATOM 864 C CA . CYS A 1 112 ? 9.176 5.293 6.461 1.00 90.12 112 CYS A CA 1
ATOM 865 C C . CYS A 1 112 ? 8.494 6.571 5.975 1.00 90.12 112 CYS A C 1
ATOM 867 O O . CYS A 1 112 ? 7.467 6.498 5.324 1.00 90.12 112 CYS A O 1
ATOM 869 N N . ASP A 1 113 ? 9.103 7.730 6.196 1.00 89.56 113 ASP A N 1
ATOM 870 C CA . ASP A 1 113 ? 8.622 8.973 5.592 1.00 89.56 113 ASP A CA 1
ATOM 871 C C . ASP A 1 113 ? 8.618 8.855 4.047 1.00 89.56 113 ASP A C 1
ATOM 873 O O . ASP A 1 113 ? 9.660 8.489 3.470 1.00 89.56 113 ASP 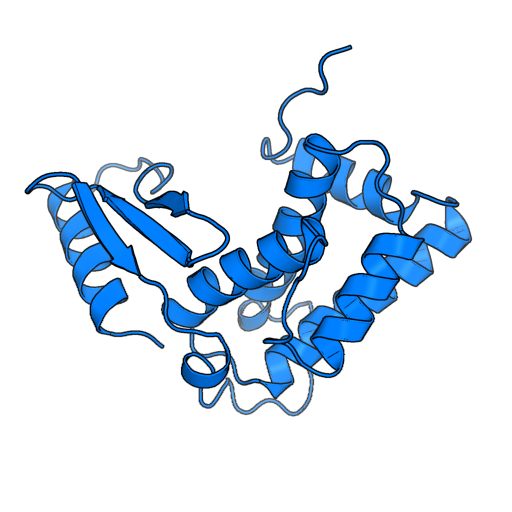A O 1
ATOM 877 N N . PRO A 1 114 ? 7.471 9.074 3.371 1.00 89.38 114 PRO A N 1
ATOM 878 C CA . PRO A 1 114 ? 7.415 9.064 1.915 1.00 89.38 114 PRO A CA 1
ATOM 879 C C . PRO A 1 114 ? 8.241 10.197 1.288 1.00 89.38 114 PRO A C 1
ATOM 881 O O . PRO A 1 114 ? 8.855 9.968 0.242 1.00 89.38 114 PRO A O 1
ATOM 884 N N . GLY A 1 115 ? 8.364 11.358 1.944 1.00 88.94 115 GLY A N 1
ATOM 885 C CA . GLY A 1 115 ? 8.924 12.562 1.327 1.00 88.94 115 GLY A CA 1
ATOM 886 C C . GLY A 1 115 ? 8.118 12.977 0.091 1.00 88.94 115 GLY A C 1
ATOM 887 O O . GLY A 1 115 ? 6.896 12.943 0.118 1.00 88.94 115 GLY A O 1
ATOM 888 N N . GLU A 1 116 ? 8.802 13.311 -1.005 1.00 89.19 116 GLU A N 1
ATOM 889 C CA . GLU A 1 116 ? 8.193 13.695 -2.297 1.00 89.19 116 GLU A CA 1
ATOM 890 C C . GLU A 1 116 ? 7.873 12.484 -3.210 1.00 89.19 116 GLU A C 1
ATOM 892 O O . GLU A 1 116 ? 7.692 12.640 -4.414 1.00 89.19 116 GLU A O 1
ATOM 897 N N . ASP A 1 117 ? 7.890 11.251 -2.686 1.00 94.19 117 ASP A N 1
ATOM 898 C CA . ASP A 1 117 ? 7.655 10.035 -3.479 1.00 94.19 117 ASP A CA 1
ATOM 899 C C . ASP A 1 117 ? 6.176 9.617 -3.422 1.00 94.19 117 ASP A C 1
ATOM 901 O O . ASP A 1 117 ? 5.743 8.940 -2.481 1.00 94.19 117 ASP A O 1
ATOM 905 N N . ASP A 1 118 ? 5.417 10.003 -4.451 1.00 93.88 118 ASP A N 1
ATOM 906 C CA . ASP A 1 118 ? 3.969 9.769 -4.555 1.00 93.88 118 ASP A CA 1
ATOM 907 C C . ASP A 1 118 ? 3.595 8.283 -4.459 1.00 93.88 118 ASP A C 1
ATOM 909 O O . ASP A 1 118 ? 2.663 7.915 -3.741 1.00 93.88 118 ASP A O 1
ATOM 913 N N . LEU A 1 119 ? 4.361 7.396 -5.112 1.00 95.88 119 LEU A N 1
ATOM 914 C CA . LEU A 1 119 ? 4.126 5.951 -5.045 1.00 95.88 119 LEU A CA 1
ATOM 915 C C . LEU A 1 119 ? 4.293 5.435 -3.611 1.00 95.88 119 LEU A C 1
ATOM 917 O O . LEU A 1 119 ? 3.506 4.611 -3.140 1.00 95.88 119 LEU A O 1
ATOM 921 N N . CYS A 1 120 ? 5.326 5.905 -2.910 1.00 96.00 120 CYS A N 1
ATOM 922 C CA . CYS A 1 120 ? 5.558 5.551 -1.517 1.00 96.00 120 CYS A CA 1
ATOM 923 C C . CYS A 1 120 ? 4.421 6.046 -0.612 1.00 96.00 120 CYS A C 1
ATOM 925 O O . CYS A 1 120 ? 3.974 5.291 0.256 1.00 96.00 120 CYS A O 1
ATOM 927 N N . GLY A 1 121 ? 3.947 7.278 -0.819 1.00 93.69 121 GLY A N 1
ATOM 928 C CA . GLY A 1 121 ? 2.806 7.845 -0.096 1.00 93.69 121 GLY A CA 1
ATOM 929 C C . GLY A 1 121 ? 1.526 7.039 -0.322 1.00 93.69 121 GLY A C 1
ATOM 930 O O . GLY A 1 121 ? 0.892 6.600 0.640 1.00 93.69 121 GLY A O 1
ATOM 931 N N . ARG A 1 122 ? 1.206 6.744 -1.587 1.00 93.81 122 ARG A N 1
ATOM 932 C CA . ARG A 1 122 ? 0.039 5.946 -1.986 1.00 93.81 122 ARG A CA 1
ATOM 933 C C . ARG A 1 122 ? 0.050 4.553 -1.365 1.00 93.81 122 ARG A C 1
ATOM 935 O O . ARG A 1 122 ? -0.913 4.169 -0.708 1.00 93.81 122 ARG A O 1
ATOM 942 N N . LEU A 1 123 ? 1.163 3.826 -1.495 1.00 96.06 123 LEU A N 1
ATOM 943 C CA . LEU A 1 123 ? 1.315 2.496 -0.899 1.00 96.06 123 LEU A CA 1
ATOM 944 C C . LEU A 1 123 ? 1.131 2.521 0.619 1.00 96.06 123 LEU A C 1
ATOM 946 O O . LEU A 1 123 ? 0.529 1.611 1.183 1.00 96.06 123 LEU A O 1
ATOM 950 N N . GLN A 1 124 ? 1.644 3.544 1.305 1.00 94.62 124 GLN A N 1
ATOM 951 C CA . GLN A 1 124 ? 1.469 3.649 2.750 1.00 94.62 124 GLN A CA 1
ATOM 952 C C . GLN A 1 124 ? 0.031 3.931 3.148 1.00 94.62 124 GLN A C 1
ATOM 954 O O . GLN A 1 124 ? -0.446 3.324 4.105 1.00 94.62 124 GLN A O 1
ATOM 959 N N . LEU A 1 125 ? -0.653 4.824 2.440 1.00 93.75 125 LEU A N 1
ATOM 960 C CA . LEU A 1 125 ? -2.055 5.126 2.697 1.00 93.75 125 LEU A CA 1
ATOM 961 C C . LEU A 1 125 ? -2.931 3.881 2.525 1.00 93.75 125 LEU A C 1
ATOM 963 O O . LEU A 1 125 ? -3.687 3.520 3.428 1.00 93.75 125 LEU A O 1
ATOM 967 N N . ASP A 1 126 ? -2.746 3.174 1.416 1.00 94.50 126 ASP A N 1
ATOM 968 C CA . ASP A 1 126 ? -3.494 1.965 1.086 1.00 94.50 126 ASP A CA 1
ATOM 969 C C . ASP A 1 126 ? -3.202 0.823 2.073 1.00 94.50 126 ASP A C 1
ATOM 971 O O . ASP A 1 126 ? -4.111 0.104 2.499 1.00 94.50 126 ASP A O 1
ATOM 975 N N . LEU A 1 127 ? -1.950 0.695 2.531 1.00 96.25 127 LEU A N 1
ATOM 976 C CA . LEU A 1 127 ? -1.597 -0.217 3.619 1.00 96.25 127 LEU A CA 1
ATOM 977 C C . LEU A 1 127 ? -2.239 0.203 4.949 1.00 96.25 127 LEU A C 1
ATOM 979 O O . LEU A 1 127 ? -2.729 -0.662 5.670 1.00 96.25 127 LEU A O 1
ATOM 983 N N . ARG A 1 128 ? -2.268 1.497 5.299 1.00 95.44 128 ARG A N 1
ATOM 984 C CA . ARG A 1 128 ? -2.915 1.971 6.540 1.00 95.44 128 ARG A CA 1
ATOM 985 C C . ARG A 1 128 ? -4.393 1.612 6.541 1.00 95.44 128 ARG A C 1
ATOM 987 O O . ARG A 1 128 ? -4.884 1.075 7.534 1.00 95.44 128 ARG A O 1
ATOM 994 N N . LEU A 1 129 ? -5.083 1.845 5.430 1.00 93.75 129 LEU A N 1
ATOM 995 C CA . LEU A 1 129 ? -6.485 1.478 5.298 1.00 93.75 129 LEU A CA 1
ATOM 996 C C . LEU A 1 129 ? -6.668 -0.040 5.433 1.00 93.75 129 LEU A C 1
ATOM 998 O O . LEU A 1 129 ? -7.436 -0.496 6.276 1.00 93.75 129 LEU A O 1
ATOM 1002 N N . LEU A 1 130 ? -5.896 -0.838 4.689 1.00 95.00 130 LEU A N 1
ATOM 1003 C CA . LEU A 1 130 ? -6.001 -2.296 4.734 1.00 95.00 130 LEU A CA 1
ATOM 1004 C C . LEU A 1 130 ? -5.732 -2.871 6.136 1.00 95.00 130 LEU A C 1
ATOM 1006 O O . LEU A 1 130 ? -6.490 -3.719 6.603 1.00 95.00 130 LEU A O 1
ATOM 1010 N N . LEU A 1 131 ? -4.670 -2.426 6.814 1.00 95.69 131 LEU A N 1
ATOM 1011 C CA . LEU A 1 131 ? -4.292 -2.913 8.148 1.00 95.69 131 LEU A CA 1
ATOM 1012 C C . LEU A 1 131 ? -5.226 -2.402 9.255 1.00 95.69 131 LEU A C 1
ATOM 1014 O O . LEU A 1 131 ? -5.310 -2.998 10.331 1.00 95.69 131 LEU A O 1
ATOM 1018 N N . SER A 1 132 ? -5.960 -1.321 9.004 1.00 94.69 132 SER A N 1
ATOM 1019 C CA . SER A 1 132 ? -7.034 -0.911 9.908 1.00 94.69 132 SER A CA 1
ATOM 1020 C C . SER A 1 132 ? -8.160 -1.947 9.933 1.00 94.69 132 SER A C 1
ATOM 1022 O O . SER A 1 132 ? -8.766 -2.156 10.981 1.00 94.69 132 SER A O 1
ATOM 1024 N N . LEU A 1 133 ? -8.371 -2.660 8.822 1.00 92.44 133 LEU A N 1
ATOM 1025 C CA . LEU A 1 133 ? -9.465 -3.619 8.641 1.00 92.44 133 LEU A CA 1
ATOM 1026 C C . LEU A 1 133 ? -9.042 -5.089 8.769 1.00 92.44 133 LEU A C 1
ATOM 1028 O O . LEU A 1 133 ? -9.897 -5.966 8.809 1.00 92.44 133 LEU A O 1
ATOM 1032 N N . ASN A 1 134 ? -7.739 -5.375 8.822 1.00 94.00 134 ASN A N 1
ATOM 1033 C CA . ASN A 1 134 ? -7.206 -6.738 8.797 1.00 94.00 134 ASN A CA 1
ATOM 1034 C C . ASN A 1 134 ? -6.069 -6.915 9.807 1.00 94.00 134 ASN A C 1
ATOM 1036 O O . ASN A 1 134 ? -5.311 -5.984 10.081 1.00 94.00 134 ASN A O 1
ATOM 1040 N N . ASP A 1 135 ? -5.901 -8.132 10.326 1.00 94.62 135 ASP A N 1
ATOM 1041 C CA . ASP A 1 135 ? -4.848 -8.445 11.296 1.00 94.62 135 ASP A CA 1
ATOM 1042 C C . ASP A 1 135 ? -3.578 -8.979 10.617 1.00 94.62 135 ASP A C 1
ATOM 1044 O O . ASP A 1 135 ? -3.275 -10.168 10.648 1.00 94.62 135 ASP A O 1
ATOM 1048 N N . TYR A 1 136 ? -2.825 -8.090 9.964 1.00 96.56 136 TYR A N 1
ATOM 1049 C CA . TYR A 1 136 ? -1.518 -8.432 9.395 1.00 96.56 136 TYR A CA 1
ATOM 1050 C C . TYR A 1 136 ? -0.377 -8.003 10.312 1.00 96.56 136 TYR A C 1
ATOM 1052 O O . TYR A 1 136 ? -0.267 -6.842 10.717 1.00 96.56 136 TYR A O 1
ATOM 1060 N N . SER A 1 137 ? 0.551 -8.921 10.562 1.00 96.69 137 SER A N 1
ATOM 1061 C CA . SER A 1 137 ? 1.805 -8.608 11.237 1.00 96.69 137 SER A CA 1
ATOM 1062 C C . SER A 1 137 ? 2.735 -7.795 10.337 1.00 96.69 137 SER A C 1
ATOM 1064 O O . SER A 1 137 ? 2.733 -7.894 9.103 1.00 96.69 137 SER A O 1
ATOM 1066 N N . ARG A 1 138 ? 3.668 -7.069 10.962 1.00 96.56 138 ARG A N 1
ATOM 1067 C CA . ARG A 1 138 ? 4.755 -6.386 10.242 1.00 96.56 138 ARG A CA 1
ATOM 1068 C C . ARG A 1 138 ? 5.551 -7.338 9.344 1.00 96.56 138 ARG A C 1
ATOM 1070 O O . ARG A 1 138 ? 6.059 -6.927 8.302 1.00 96.56 138 ARG A O 1
ATOM 1077 N N . GLN A 1 139 ? 5.711 -8.597 9.748 1.00 96.06 139 GLN A N 1
ATOM 1078 C CA . GLN A 1 139 ? 6.495 -9.566 8.989 1.00 96.06 139 GLN A CA 1
ATOM 1079 C C . GLN A 1 139 ? 5.759 -10.044 7.729 1.00 96.06 139 GLN A C 1
ATOM 1081 O O . GLN A 1 139 ? 6.402 -10.192 6.686 1.00 96.06 139 GLN A O 1
ATOM 1086 N N . GLU A 1 140 ? 4.439 -10.212 7.791 1.00 97.06 140 GLU A N 1
ATOM 1087 C CA . GLU A 1 140 ? 3.610 -10.565 6.634 1.00 97.06 140 GLU A CA 1
ATOM 1088 C C . GLU A 1 140 ? 3.576 -9.440 5.601 1.00 97.06 140 GLU A C 1
ATOM 1090 O O . GLU A 1 140 ? 3.819 -9.705 4.424 1.00 97.06 140 GLU A O 1
ATOM 1095 N N . VAL A 1 141 ? 3.434 -8.181 6.036 1.00 97.38 141 VAL A N 1
ATOM 1096 C CA . VAL A 1 141 ? 3.549 -7.009 5.145 1.00 97.38 141 VAL A CA 1
ATOM 1097 C C . VAL A 1 141 ? 4.887 -7.009 4.411 1.00 97.38 141 VAL A C 1
ATOM 1099 O O . VAL A 1 141 ? 4.945 -6.890 3.188 1.00 97.38 141 VAL A O 1
ATOM 1102 N N . ARG A 1 142 ? 5.992 -7.240 5.129 1.00 97.31 142 ARG A N 1
ATOM 1103 C CA . ARG A 1 142 ? 7.323 -7.333 4.507 1.00 97.31 142 ARG A CA 1
ATOM 1104 C C . ARG A 1 142 ? 7.441 -8.504 3.534 1.00 97.31 142 ARG A C 1
ATOM 1106 O O . ARG A 1 142 ? 8.187 -8.403 2.561 1.00 97.31 142 ARG A O 1
ATOM 1113 N N . TRP A 1 143 ? 6.784 -9.631 3.798 1.00 97.00 143 TRP A N 1
ATOM 1114 C CA . TRP A 1 143 ? 6.778 -10.763 2.871 1.00 97.00 143 TRP A CA 1
ATOM 1115 C C . TRP A 1 143 ? 5.973 -10.467 1.610 1.00 97.00 143 TRP A C 1
ATOM 1117 O O . TRP A 1 143 ? 6.457 -10.799 0.528 1.00 97.00 143 TRP A O 1
ATOM 1127 N N . ALA A 1 144 ? 4.818 -9.812 1.734 1.00 97.62 144 ALA A N 1
ATOM 1128 C CA . ALA A 1 144 ? 3.998 -9.408 0.598 1.00 97.62 144 ALA A CA 1
ATOM 1129 C C . ALA A 1 144 ? 4.755 -8.421 -0.297 1.00 97.62 144 ALA A C 1
ATOM 1131 O O . ALA A 1 144 ? 4.952 -8.695 -1.478 1.00 97.62 144 ALA A O 1
ATOM 1132 N N . LEU A 1 145 ? 5.337 -7.367 0.288 1.00 98.06 145 LEU A N 1
ATOM 1133 C CA . LEU A 1 145 ? 6.174 -6.409 -0.442 1.00 98.06 145 LEU A CA 1
ATOM 1134 C C . LEU A 1 145 ? 7.345 -7.096 -1.166 1.00 98.06 145 LEU A C 1
ATOM 1136 O O . LEU A 1 145 ? 7.585 -6.840 -2.341 1.00 98.06 145 LEU A O 1
ATOM 1140 N N . ARG A 1 146 ? 8.048 -8.035 -0.510 1.00 97.69 146 ARG A N 1
ATOM 1141 C CA . ARG A 1 146 ? 9.123 -8.829 -1.148 1.00 97.69 146 ARG A CA 1
ATOM 1142 C C . ARG A 1 146 ? 8.619 -9.707 -2.287 1.00 97.69 146 ARG A C 1
ATOM 1144 O O . ARG A 1 146 ? 9.379 -10.013 -3.205 1.00 97.69 146 ARG A O 1
ATOM 1151 N N . LYS A 1 147 ? 7.391 -10.212 -2.190 1.00 96.81 147 LYS A N 1
ATOM 1152 C CA . LYS A 1 147 ? 6.797 -11.064 -3.219 1.00 96.81 147 LYS A CA 1
ATOM 1153 C C . LYS A 1 147 ? 6.507 -10.244 -4.472 1.00 96.81 147 LYS A C 1
ATOM 1155 O O . LYS A 1 147 ? 6.938 -10.657 -5.548 1.00 96.81 147 LYS A O 1
ATOM 1160 N N . VAL A 1 148 ? 5.887 -9.080 -4.298 1.00 97.88 148 VAL A N 1
ATOM 1161 C CA . VAL A 1 148 ? 5.639 -8.102 -5.364 1.00 97.88 148 VAL A CA 1
ATOM 1162 C C . VAL A 1 148 ? 6.963 -7.631 -5.968 1.00 97.88 148 VAL A C 1
ATOM 1164 O O . VAL A 1 148 ? 7.163 -7.751 -7.168 1.00 97.88 148 VAL A O 1
ATOM 1167 N N . GLU A 1 149 ? 7.947 -7.247 -5.150 1.00 98.06 149 GLU A N 1
ATOM 1168 C CA . GLU A 1 149 ? 9.269 -6.811 -5.628 1.00 98.06 149 GLU A CA 1
ATOM 1169 C C . GLU A 1 149 ? 9.979 -7.886 -6.478 1.00 98.06 149 GLU A C 1
ATOM 1171 O O . GLU A 1 149 ? 10.611 -7.594 -7.495 1.00 98.06 149 GLU A O 1
ATOM 1176 N N . LYS A 1 150 ? 9.865 -9.166 -6.099 1.00 97.00 150 LYS A N 1
ATOM 1177 C CA . LYS A 1 150 ? 10.374 -10.276 -6.922 1.00 97.00 150 LYS A CA 1
ATOM 1178 C C . LYS A 1 150 ? 9.632 -10.395 -8.252 1.00 97.00 150 LYS A C 1
ATOM 1180 O O . LYS A 1 150 ? 10.263 -10.762 -9.243 1.00 97.00 150 LYS A O 1
ATOM 1185 N N . SER A 1 151 ? 8.326 -10.132 -8.262 1.00 96.50 151 SER A N 1
ATOM 1186 C CA . SER A 1 151 ? 7.519 -10.089 -9.482 1.00 96.50 151 SER A CA 1
ATOM 1187 C C . SER A 1 151 ? 7.989 -8.959 -10.395 1.00 96.50 151 SER A C 1
ATOM 1189 O O . SER A 1 151 ? 8.278 -9.235 -11.559 1.00 96.50 151 SER A O 1
ATOM 1191 N N . VAL A 1 152 ? 8.201 -7.755 -9.846 1.00 98.00 152 VAL A N 1
ATOM 1192 C CA . VAL A 1 152 ? 8.759 -6.593 -10.560 1.00 98.00 152 VAL A CA 1
ATOM 1193 C C . VAL A 1 152 ? 10.041 -6.995 -11.277 1.00 98.00 152 VAL A C 1
ATOM 1195 O O . VAL A 1 152 ? 10.080 -7.070 -12.499 1.00 98.00 152 VAL A O 1
ATOM 1198 N N . ARG A 1 153 ? 11.058 -7.425 -10.520 1.00 96.75 153 ARG A N 1
ATOM 1199 C CA . ARG A 1 153 ? 12.371 -7.807 -11.070 1.00 96.75 153 ARG A CA 1
ATOM 1200 C C . ARG A 1 153 ? 12.296 -8.895 -12.143 1.00 96.75 153 ARG A C 1
ATOM 1202 O O . ARG A 1 153 ? 13.145 -8.933 -13.034 1.00 96.75 153 ARG A O 1
ATOM 1209 N N . ARG A 1 154 ? 11.346 -9.829 -12.023 1.00 96.56 154 ARG A N 1
ATOM 1210 C CA . ARG A 1 154 ? 11.175 -10.916 -12.991 1.00 96.56 154 ARG A CA 1
ATOM 1211 C C . ARG A 1 154 ? 10.665 -10.377 -14.322 1.00 96.56 154 ARG A C 1
ATOM 1213 O O . ARG A 1 154 ? 11.279 -10.694 -15.334 1.00 96.56 154 ARG A O 1
ATOM 1220 N N . HIS A 1 155 ? 9.596 -9.587 -14.315 1.00 96.50 155 HIS A N 1
ATOM 1221 C CA . HIS A 1 155 ? 9.018 -9.047 -15.546 1.00 96.50 155 HIS A CA 1
ATOM 1222 C C . HIS A 1 155 ? 9.924 -7.980 -16.161 1.00 96.50 155 HIS A C 1
ATOM 1224 O O . HIS A 1 155 ? 10.174 -8.038 -17.358 1.00 96.50 155 HIS A O 1
ATOM 1230 N N . SER A 1 156 ? 10.578 -7.128 -15.360 1.00 95.69 156 SER A N 1
ATOM 1231 C CA . SER A 1 156 ? 11.520 -6.137 -15.907 1.00 95.69 156 SER A CA 1
ATOM 1232 C C . SER A 1 156 ? 12.684 -6.765 -16.670 1.00 95.69 156 SER A C 1
ATOM 1234 O O . SER A 1 156 ? 13.234 -6.190 -17.606 1.00 95.69 156 SER A O 1
ATOM 1236 N N . ARG A 1 157 ? 13.100 -7.969 -16.255 1.00 94.50 157 ARG A N 1
ATOM 1237 C CA . ARG A 1 157 ? 14.159 -8.720 -16.934 1.00 94.50 157 ARG A CA 1
ATOM 1238 C C . ARG A 1 157 ? 13.704 -9.285 -18.281 1.00 94.50 157 ARG A C 1
ATOM 1240 O O . ARG A 1 157 ? 14.555 -9.488 -19.144 1.00 94.50 157 ARG A O 1
ATOM 1247 N N . VAL A 1 158 ? 12.423 -9.614 -18.419 1.00 93.12 158 VAL A N 1
ATOM 1248 C CA . VAL A 1 158 ? 11.869 -10.249 -19.621 1.00 93.12 158 VAL A CA 1
ATOM 1249 C C . VAL A 1 158 ? 11.410 -9.183 -20.615 1.00 93.12 158 VAL A C 1
ATOM 1251 O O . VAL A 1 158 ? 11.829 -9.225 -21.767 1.00 93.12 158 VAL A O 1
ATOM 1254 N N . ASP A 1 159 ? 10.656 -8.193 -20.139 1.00 93.75 159 ASP A N 1
ATOM 1255 C CA . ASP A 1 159 ? 9.886 -7.265 -20.974 1.00 93.75 159 ASP A CA 1
ATOM 1256 C C . ASP A 1 159 ? 10.387 -5.805 -20.883 1.00 93.75 159 ASP A C 1
ATOM 1258 O O . ASP A 1 159 ? 9.870 -4.908 -21.542 1.00 93.75 159 ASP A O 1
ATOM 1262 N N . GLY A 1 160 ? 11.465 -5.550 -20.129 1.00 93.06 160 GLY A N 1
ATOM 1263 C CA . GLY A 1 160 ? 12.171 -4.263 -20.113 1.00 93.06 160 GLY A CA 1
ATOM 1264 C C . GLY A 1 160 ? 11.718 -3.300 -19.012 1.00 93.06 160 GLY A C 1
ATOM 1265 O O . GLY A 1 160 ? 11.238 -3.707 -17.964 1.00 93.06 160 GLY A O 1
ATOM 1266 N N . THR A 1 161 ? 11.926 -1.994 -19.208 1.00 94.25 161 THR A N 1
ATOM 1267 C CA . THR A 1 161 ? 11.825 -0.963 -18.149 1.00 94.25 161 THR A CA 1
ATOM 1268 C C . THR A 1 161 ? 10.446 -0.838 -17.482 1.00 94.25 161 THR A C 1
ATOM 1270 O O . THR A 1 161 ? 10.364 -0.321 -16.366 1.00 94.25 161 THR A O 1
ATOM 1273 N N . ARG A 1 162 ? 9.381 -1.280 -18.157 1.00 95.31 162 ARG A N 1
ATOM 1274 C CA . ARG A 1 162 ? 7.990 -1.269 -17.671 1.00 95.31 162 ARG A CA 1
ATOM 1275 C C . ARG A 1 162 ? 7.318 -2.636 -17.768 1.00 95.31 162 ARG A C 1
ATOM 1277 O O . ARG A 1 162 ? 6.105 -2.733 -17.674 1.00 95.31 162 ARG A O 1
ATOM 1284 N N . GLY A 1 163 ? 8.106 -3.697 -17.938 1.00 95.62 163 GLY A N 1
ATOM 1285 C CA . GLY A 1 163 ? 7.578 -5.039 -18.152 1.00 95.62 163 GLY A CA 1
ATOM 1286 C C . GLY A 1 163 ? 6.619 -5.501 -17.057 1.00 95.62 163 GLY A C 1
ATOM 1287 O O . GLY A 1 163 ? 5.639 -6.185 -17.330 1.00 95.62 163 GLY A O 1
ATOM 1288 N N . TYR A 1 164 ? 6.892 -5.124 -15.807 1.00 97.38 164 TYR A N 1
ATOM 1289 C CA . TYR A 1 164 ? 5.985 -5.404 -14.703 1.00 97.38 164 TYR A CA 1
ATOM 1290 C C . TYR A 1 164 ? 4.743 -4.524 -14.728 1.00 97.38 164 TYR A C 1
ATOM 1292 O O . TYR A 1 164 ? 3.652 -5.056 -14.558 1.00 97.38 164 TYR A O 1
ATOM 1300 N N . LEU A 1 165 ? 4.916 -3.211 -14.905 1.00 96.62 165 LEU A N 1
ATOM 1301 C CA . LEU A 1 165 ? 3.814 -2.250 -14.952 1.00 96.62 165 LEU A CA 1
ATOM 1302 C C . LEU A 1 165 ? 2.802 -2.602 -16.044 1.00 96.62 165 LEU A C 1
ATOM 1304 O O . LEU A 1 165 ? 1.618 -2.678 -15.740 1.00 96.62 165 LEU A O 1
ATOM 1308 N N . ASP A 1 166 ? 3.269 -2.908 -17.254 1.00 94.19 166 ASP A N 1
ATOM 1309 C CA . ASP A 1 166 ? 2.418 -3.327 -18.371 1.00 94.19 166 ASP A CA 1
ATOM 1310 C C . ASP A 1 166 ? 1.681 -4.634 -18.023 1.00 94.19 166 ASP A C 1
ATOM 1312 O O . ASP A 1 166 ? 0.466 -4.731 -18.169 1.00 94.19 166 ASP A O 1
ATOM 1316 N N . PHE A 1 167 ? 2.395 -5.614 -17.451 1.00 94.50 167 PHE A N 1
ATOM 1317 C CA . PHE A 1 167 ? 1.812 -6.888 -17.025 1.00 94.50 167 PHE A CA 1
ATOM 1318 C C . PHE A 1 167 ? 0.682 -6.716 -15.999 1.00 94.50 167 PHE A C 1
ATOM 1320 O O . PHE A 1 167 ? -0.379 -7.317 -16.159 1.00 94.50 167 PHE A O 1
ATOM 1327 N N . ILE A 1 168 ? 0.889 -5.931 -14.935 1.00 94.00 168 ILE A N 1
ATOM 1328 C CA . ILE A 1 168 ? -0.159 -5.727 -13.922 1.00 94.00 168 ILE A CA 1
ATOM 1329 C C . ILE A 1 168 ? -1.267 -4.813 -14.439 1.00 94.00 168 ILE A C 1
ATOM 1331 O O . ILE A 1 168 ? -2.424 -5.028 -14.100 1.00 94.00 168 ILE A O 1
ATOM 1335 N N . TYR A 1 169 ? -0.953 -3.830 -15.281 1.00 90.00 169 TYR A N 1
ATOM 1336 C CA . TYR A 1 169 ? -1.966 -2.955 -15.858 1.00 90.00 169 TYR A CA 1
ATOM 1337 C C . TYR A 1 169 ? -2.938 -3.749 -16.733 1.00 90.00 169 TYR A C 1
ATOM 1339 O O . TYR A 1 169 ? -4.141 -3.602 -16.555 1.00 90.00 169 TYR A O 1
ATOM 1347 N N . ASP A 1 170 ? -2.447 -4.667 -17.570 1.00 88.81 170 ASP A N 1
ATOM 1348 C CA . ASP A 1 170 ? -3.299 -5.573 -18.351 1.00 88.81 170 ASP A CA 1
ATOM 1349 C C . ASP A 1 170 ? -4.174 -6.451 -17.437 1.00 88.81 170 ASP A C 1
ATOM 1351 O O . ASP A 1 170 ? -5.382 -6.569 -17.645 1.00 88.81 170 ASP A O 1
ATOM 1355 N N . GLN A 1 171 ? -3.597 -7.010 -16.364 1.00 85.75 171 GLN A N 1
ATOM 1356 C CA . GLN A 1 171 ? -4.352 -7.838 -15.414 1.00 85.75 171 GLN A CA 1
ATOM 1357 C C . GLN A 1 171 ? -5.465 -7.076 -14.683 1.00 85.75 171 GLN A C 1
ATOM 1359 O O . GLN A 1 171 ? -6.518 -7.654 -14.421 1.00 85.75 171 GLN A O 1
ATOM 1364 N N . PHE A 1 172 ? -5.247 -5.806 -14.334 1.00 82.12 172 PHE A N 1
ATOM 1365 C CA . PHE A 1 172 ? -6.246 -4.966 -13.662 1.00 82.12 172 PHE A CA 1
ATOM 1366 C C . PHE A 1 172 ? -7.185 -4.240 -14.643 1.00 82.12 172 PHE A C 1
ATOM 1368 O O . PHE A 1 172 ? -8.313 -3.905 -14.271 1.00 82.12 172 PHE A O 1
ATOM 1375 N N . GLY A 1 173 ? -6.764 -4.029 -15.891 1.00 68.62 173 GLY A N 1
ATOM 1376 C CA . GLY A 1 173 ? -7.594 -3.525 -16.986 1.00 68.62 173 GLY A CA 1
ATOM 1377 C C . GLY A 1 173 ? -8.703 -4.507 -17.350 1.00 68.62 173 GLY A C 1
ATOM 1378 O O . GLY A 1 173 ? -9.862 -4.110 -17.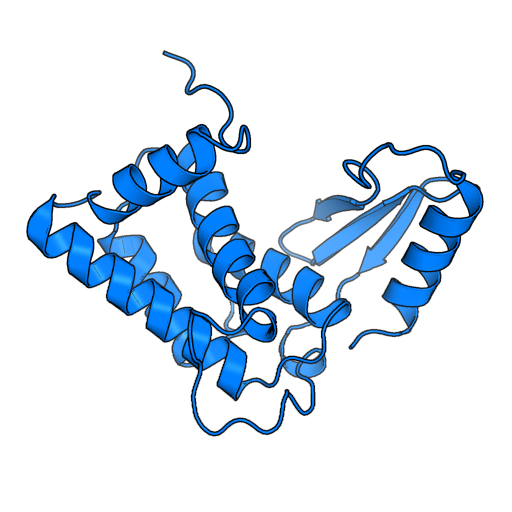455 1.00 68.62 173 GLY A O 1
ATOM 1379 N N . ASP A 1 174 ? -8.391 -5.806 -17.379 1.00 59.72 174 ASP A N 1
ATOM 1380 C CA . ASP A 1 174 ? -9.388 -6.878 -17.515 1.00 59.72 174 ASP A CA 1
ATOM 1381 C C . ASP A 1 174 ? -10.409 -6.910 -16.355 1.00 59.72 174 ASP A C 1
ATOM 1383 O O . ASP A 1 174 ? -11.496 -7.475 -16.491 1.00 59.72 174 ASP A O 1
ATOM 1387 N N . LEU A 1 175 ? -10.081 -6.289 -15.214 1.00 58.41 175 LEU A N 1
ATOM 1388 C CA . LEU A 1 175 ? -10.928 -6.201 -14.019 1.00 58.41 175 LEU A CA 1
ATOM 1389 C C . LEU A 1 175 ? -11.691 -4.869 -13.905 1.00 58.41 175 LEU A C 1
ATOM 1391 O O . LEU A 1 175 ? -12.428 -4.686 -12.939 1.00 58.41 175 LEU A O 1
ATOM 1395 N N . GLY A 1 176 ? -11.536 -3.944 -14.861 1.00 56.25 176 GLY A N 1
ATOM 1396 C CA . GLY A 1 176 ? -12.222 -2.645 -14.858 1.00 56.25 176 GLY A CA 1
ATOM 1397 C C . GLY A 1 176 ? -11.704 -1.636 -13.823 1.00 56.25 176 GLY A C 1
ATOM 1398 O O . GLY A 1 176 ? -12.375 -0.645 -13.555 1.00 56.25 176 GLY A O 1
ATOM 1399 N N . VAL A 1 177 ? -10.524 -1.875 -13.238 1.00 56.31 177 VAL A N 1
ATOM 1400 C CA . VAL A 1 177 ? -9.923 -1.020 -12.191 1.00 56.31 177 VAL A CA 1
ATOM 1401 C C . VAL A 1 177 ? -9.021 0.069 -12.788 1.00 56.31 177 VAL A C 1
ATOM 1403 O O . VAL A 1 177 ? -8.789 1.111 -12.172 1.00 56.31 177 VAL A O 1
ATOM 1406 N N . ALA A 1 178 ? -8.521 -0.143 -14.005 1.00 53.84 178 ALA A N 1
ATOM 1407 C CA . ALA A 1 178 ? -7.755 0.852 -14.736 1.00 53.84 178 ALA A CA 1
ATOM 1408 C C . ALA A 1 178 ? -8.704 1.776 -15.515 1.00 53.84 178 ALA A C 1
ATOM 1410 O O . ALA A 1 178 ? -9.399 1.336 -16.429 1.00 53.84 178 ALA A O 1
ATOM 1411 N N . GLY A 1 179 ? -8.739 3.062 -15.156 1.00 52.59 179 GLY A N 1
ATOM 1412 C CA . GLY A 1 179 ? -9.365 4.076 -16.004 1.00 52.59 179 GLY A CA 1
ATOM 1413 C C . GLY A 1 179 ? -8.667 4.119 -17.364 1.00 52.59 179 GLY A C 1
ATOM 1414 O O . GLY A 1 179 ? -7.437 4.031 -17.417 1.00 52.59 179 GLY A O 1
ATOM 1415 N N . ASP A 1 180 ? -9.455 4.236 -18.437 1.00 44.47 180 ASP A N 1
ATOM 1416 C CA . ASP A 1 180 ? -8.955 4.327 -19.811 1.00 44.47 180 ASP A CA 1
ATOM 1417 C C . ASP A 1 180 ? -7.847 5.392 -19.886 1.00 44.47 180 ASP A C 1
ATOM 1419 O O . ASP A 1 180 ? -8.071 6.537 -19.463 1.00 44.47 180 ASP A O 1
ATOM 1423 N N . PRO A 1 181 ? -6.652 5.065 -20.408 1.00 44.22 181 PRO A N 1
ATOM 1424 C CA . PRO A 1 181 ? -5.634 6.074 -20.613 1.00 44.22 181 PRO A CA 1
ATOM 1425 C C . PRO A 1 181 ? -6.179 7.052 -21.655 1.00 44.22 181 PRO A C 1
ATOM 1427 O O . PRO A 1 181 ? -6.493 6.658 -22.780 1.00 44.22 181 PRO A O 1
ATOM 1430 N N . MET A 1 182 ? -6.321 8.330 -21.287 1.00 42.28 182 MET A N 1
ATOM 1431 C CA . MET A 1 182 ? -6.618 9.363 -22.277 1.00 42.28 182 MET A CA 1
ATOM 1432 C C . MET A 1 182 ? -5.500 9.351 -23.325 1.00 42.28 182 MET A C 1
ATOM 1434 O O . MET A 1 182 ? -4.360 9.710 -23.031 1.00 42.28 182 MET A O 1
ATOM 1438 N N . THR A 1 183 ? -5.852 8.885 -24.524 1.00 41.41 183 THR A N 1
ATOM 1439 C CA . THR A 1 183 ? -5.058 8.949 -25.759 1.00 41.41 183 THR A CA 1
ATOM 1440 C C . THR A 1 183 ? -4.679 10.369 -26.134 1.00 41.41 183 THR A C 1
ATOM 1442 O O . THR A 1 183 ? -5.568 11.246 -26.020 1.00 41.41 183 THR A O 1
#

Mean predicted aligned error: 6.63 Å

Foldseek 3Di:
DAVVVVVQVCQQVVPVDDDDDPPPPQWDQDDLLQLWIWGQHPVGTDIDGQDQPVVLAAPADPDPADDCPPPLCVLLLVLLLLLLLVVCLVPVVDWLVLLLVLLVVCLVPVRDNCPPPPSNSSNRSSSSVVSNVHHHHSVSNSRSSVVLSVLSVVQCVVPNGCRSNVVSNVVVVVVVSRDDRDD